Protein AF-A0A2K8T322-F1 (afdb_monomer_lite)

Secondary structure (DSSP, 8-state):
----STT-----PPPPTT--HHHHHHHHHHHHHHHHHHHHHHHHHHHHHHHHHHHHHHHHHHHHHHSTTT---S---------SS---------S-------TT--------------TT---SS----GGG--GGGS--------HHHHHHHHHHHHHHHHHHHHHHHHS--SSHHHHHHHHHHHHHHHHT-HHHHHHHHHHHHHH-HHHHHHT---TTHHHHHHHHGGGTT--

Radius of gyration: 34.51 Å; chains: 1; bounding box: 82×56×108 Å

Organism: NCBI:txid2038116

Sequence (235 aa):
MEKRGQDKFLLRAKTAITADKSQLSAEYFATYNQLKALAEQEVKALIAEKDSRIADLQNMVVTALQHPSFYSNVEQVGFMTNNPGGFSVGGSVDGDINNVQGENNQQRVSNKSSSFNLQDAQFAGGLVNADTVTANQIGGNITNYSPEQKQNLARAAADIQQLLNQLGQTYPTATTSQKMSVVAKAVDEIENNPTLKVRVIGALKAGGTEAFKELIDHPLVNILLASIDGWQDAE

pLDDT: mean 73.33, std 17.93, range [38.5, 97.44]

Foldseek 3Di:
DDDDDPPDDDDDDDDDPPDDPVVVVVVVVVVVVVVVVVVVVVVVVVVVVVVVVVVVVVVVVVVVCPDCVVVPPPPDPPPPPPDPDDDDDPDDDPDPPPPPPDPPPPPPPPPPPPPDDCVPPDDAFDDDDPVPDDPVRPDHDPLPADPVLVVLLLVLLVVLLVLLVVLCVVWPDPDPVRLVVSLVVSVVVCVVDVVSVVSNLSNCVSPNLVSSLVSHDDPSSVVNCVVCVVVNVVD

Structure (mmCIF, N/CA/C/O backbone):
data_AF-A0A2K8T322-F1
#
_entry.id   AF-A0A2K8T322-F1
#
loop_
_atom_site.group_PDB
_atom_site.id
_atom_site.type_symbol
_atom_site.label_atom_id
_atom_site.label_alt_id
_atom_site.label_comp_id
_atom_site.label_asym_id
_atom_site.label_entity_id
_atom_site.label_seq_id
_atom_site.pdbx_PDB_ins_code
_atom_site.Cartn_x
_atom_site.Cartn_y
_atom_site.Cartn_z
_atom_site.occupancy
_atom_site.B_iso_or_equiv
_atom_site.auth_seq_id
_atom_site.auth_comp_id
_atom_site.auth_asym_id
_atom_site.auth_atom_id
_atom_site.pdbx_PDB_model_num
ATOM 1 N N . MET A 1 1 ? 38.916 21.604 -20.004 1.00 38.50 1 MET A N 1
ATOM 2 C CA . MET A 1 1 ? 37.729 20.887 -19.497 1.00 38.50 1 MET A CA 1
ATOM 3 C C . MET A 1 1 ? 36.614 21.898 -19.364 1.00 38.50 1 MET A C 1
ATOM 5 O O . MET A 1 1 ? 36.752 22.818 -18.574 1.00 38.50 1 MET A O 1
ATOM 9 N N . GLU A 1 2 ? 35.580 21.799 -20.192 1.00 39.38 2 GLU A N 1
ATOM 10 C CA . GLU A 1 2 ? 34.460 22.739 -20.160 1.00 39.38 2 GLU A CA 1
ATOM 11 C C . GLU A 1 2 ? 33.291 22.043 -19.459 1.00 39.38 2 GLU A C 1
ATOM 13 O O . GLU A 1 2 ? 32.732 21.076 -19.976 1.00 39.38 2 GLU A O 1
ATOM 18 N N . LYS A 1 3 ? 33.001 22.472 -18.225 1.00 45.09 3 LYS A N 1
ATOM 19 C CA . LYS A 1 3 ? 31.854 22.000 -17.446 1.00 45.09 3 LYS A CA 1
ATOM 20 C C . LYS A 1 3 ? 30.584 22.634 -18.006 1.00 45.09 3 LYS A C 1
ATOM 22 O O . LYS A 1 3 ? 30.452 23.854 -17.961 1.00 45.09 3 LYS A O 1
ATOM 27 N N . ARG A 1 4 ? 29.609 21.819 -18.410 1.00 46.31 4 ARG A N 1
ATOM 28 C CA . ARG A 1 4 ? 28.195 22.220 -18.446 1.00 46.31 4 ARG A CA 1
ATOM 29 C C . ARG A 1 4 ? 27.307 21.040 -18.033 1.00 46.31 4 ARG A C 1
ATOM 31 O O . ARG A 1 4 ? 27.230 20.047 -18.748 1.00 46.31 4 ARG A O 1
ATOM 38 N N . GLY A 1 5 ? 26.639 21.197 -16.885 1.00 50.62 5 GLY A N 1
ATOM 39 C CA . GLY A 1 5 ? 25.727 20.230 -16.252 1.00 50.62 5 GLY A CA 1
ATOM 40 C C . GLY A 1 5 ? 26.355 19.550 -15.030 1.00 50.62 5 GLY A C 1
ATOM 41 O O . GLY A 1 5 ? 27.456 19.021 -15.142 1.00 50.62 5 GLY A O 1
ATOM 42 N N . GLN A 1 6 ? 25.685 19.589 -13.871 1.00 55.84 6 GLN A N 1
ATOM 43 C CA . GLN A 1 6 ? 26.225 19.089 -12.594 1.00 55.84 6 GLN A CA 1
ATOM 44 C C . GLN A 1 6 ? 26.536 17.574 -12.591 1.00 55.84 6 GLN A C 1
ATOM 46 O O . GLN A 1 6 ? 27.399 17.171 -11.822 1.00 55.84 6 GLN A O 1
ATOM 51 N N . ASP A 1 7 ? 25.989 16.797 -13.540 1.00 57.66 7 ASP A N 1
ATOM 52 C CA . ASP A 1 7 ? 26.123 15.326 -13.588 1.00 57.66 7 ASP A CA 1
ATOM 53 C C . ASP A 1 7 ? 26.728 14.754 -14.887 1.00 57.66 7 ASP A C 1
ATOM 55 O O . ASP A 1 7 ? 26.574 13.569 -15.180 1.00 57.66 7 ASP A O 1
ATOM 59 N N . LYS A 1 8 ? 27.387 15.561 -15.733 1.00 54.81 8 LYS A N 1
ATOM 60 C CA . LYS A 1 8 ? 27.908 15.072 -17.030 1.00 54.81 8 LYS A CA 1
ATOM 61 C C . LYS A 1 8 ? 29.415 15.255 -17.162 1.00 54.81 8 LYS A C 1
ATOM 63 O O . LYS A 1 8 ? 29.930 16.372 -17.125 1.00 54.81 8 LYS A O 1
ATOM 68 N N . PHE A 1 9 ? 30.121 14.145 -17.376 1.00 63.25 9 PHE A N 1
ATOM 69 C CA . PHE A 1 9 ? 31.552 14.130 -17.669 1.00 63.25 9 PHE A CA 1
ATOM 70 C C . PHE A 1 9 ? 31.778 14.201 -19.184 1.00 63.25 9 PHE A C 1
ATOM 72 O O . PHE A 1 9 ? 31.301 13.351 -19.934 1.00 63.25 9 PHE A O 1
ATOM 79 N N . LEU A 1 10 ? 32.489 15.231 -19.650 1.00 60.34 10 LEU A N 1
ATOM 80 C CA . LEU A 1 10 ? 32.763 15.425 -21.072 1.00 60.34 10 LEU A CA 1
ATOM 81 C C . LEU A 1 10 ? 34.158 14.887 -21.421 1.00 60.34 10 LEU A C 1
ATOM 83 O O . LEU A 1 10 ? 35.166 15.565 -21.218 1.00 60.34 10 LEU A O 1
ATOM 87 N N . LEU A 1 11 ? 34.211 13.674 -21.970 1.00 67.19 11 LEU A N 1
ATOM 88 C CA . LEU A 1 11 ? 35.431 13.074 -22.513 1.00 67.19 11 LEU A CA 1
ATOM 89 C C . LEU A 1 11 ? 35.616 13.500 -23.972 1.00 67.19 11 LEU A C 1
ATOM 91 O O . LEU A 1 11 ? 34.762 13.242 -24.815 1.00 67.19 11 LEU A O 1
ATOM 95 N N . ARG A 1 12 ? 36.745 14.147 -24.282 1.00 68.25 12 ARG A N 1
ATOM 96 C CA . ARG A 1 12 ? 37.171 14.431 -25.660 1.00 68.25 12 ARG A CA 1
ATOM 97 C C . ARG A 1 12 ? 38.481 13.694 -25.918 1.00 68.25 12 ARG A C 1
ATOM 99 O O . ARG A 1 12 ? 39.495 14.035 -25.317 1.00 68.25 12 ARG A O 1
ATOM 106 N N . ALA A 1 13 ? 38.461 12.708 -26.809 1.00 71.69 13 ALA A N 1
ATOM 107 C CA . ALA A 1 13 ? 39.657 12.010 -27.273 1.00 71.69 13 ALA A CA 1
ATOM 108 C C . ALA A 1 13 ? 40.053 12.526 -28.664 1.00 71.69 13 ALA A C 1
ATOM 110 O O . ALA A 1 13 ? 39.196 12.740 -29.522 1.00 71.69 13 ALA A O 1
ATOM 111 N N . LYS A 1 14 ? 41.351 12.753 -28.891 1.00 78.62 14 LYS A N 1
ATOM 112 C CA . LYS A 1 14 ? 41.874 13.163 -30.200 1.00 78.62 14 LYS A CA 1
ATOM 113 C C . LYS A 1 14 ? 42.185 11.913 -31.022 1.00 78.62 14 LYS A C 1
ATOM 115 O O . LYS A 1 14 ? 42.993 11.094 -30.600 1.00 78.62 14 LYS A O 1
ATOM 120 N N . THR A 1 15 ? 41.561 11.782 -32.189 1.00 79.38 15 THR A N 1
ATOM 121 C CA . THR A 1 15 ? 41.847 10.693 -33.135 1.00 79.38 15 THR A CA 1
ATOM 122 C C . THR A 1 15 ? 43.108 11.002 -33.950 1.00 79.38 15 THR A C 1
ATOM 124 O O . THR A 1 15 ? 43.476 12.170 -34.115 1.00 79.38 15 THR A O 1
ATOM 127 N N . ALA A 1 16 ? 43.770 9.971 -34.484 1.00 84.75 16 ALA A N 1
ATOM 128 C CA . ALA A 1 16 ? 44.883 10.147 -35.419 1.00 84.75 16 ALA A CA 1
ATOM 129 C C . ALA A 1 16 ? 44.437 10.917 -36.679 1.00 84.75 16 ALA A C 1
ATOM 131 O O . ALA A 1 16 ? 43.270 10.866 -37.068 1.00 84.75 16 ALA A O 1
ATOM 132 N N . ILE A 1 17 ? 45.365 11.637 -37.319 1.00 75.56 17 ILE A N 1
ATOM 133 C CA . ILE A 1 17 ? 45.076 12.515 -38.472 1.00 75.56 17 ILE A CA 1
ATOM 134 C C . ILE A 1 17 ? 44.618 11.697 -39.695 1.00 75.56 17 ILE A C 1
ATOM 136 O O . ILE A 1 17 ? 43.828 12.177 -40.498 1.00 75.56 17 ILE A O 1
ATOM 140 N N . THR A 1 18 ? 45.075 10.449 -39.795 1.00 85.62 18 THR A N 1
ATOM 141 C CA . THR A 1 18 ? 44.752 9.488 -40.860 1.00 85.62 18 THR A CA 1
ATOM 142 C C . THR A 1 18 ? 43.534 8.612 -40.556 1.00 85.62 18 THR A C 1
ATOM 144 O O . THR A 1 18 ? 43.197 7.754 -41.364 1.00 85.62 18 THR A O 1
ATOM 147 N N . ALA A 1 19 ? 42.893 8.774 -39.394 1.00 77.50 19 ALA A N 1
ATOM 148 C CA . ALA A 1 19 ? 41.776 7.924 -38.996 1.00 77.50 19 ALA A CA 1
ATOM 149 C C . ALA A 1 19 ? 40.497 8.278 -39.768 1.00 77.50 19 ALA A C 1
ATOM 151 O O . ALA A 1 19 ? 40.096 9.446 -39.817 1.00 77.50 19 ALA A O 1
ATOM 152 N N . ASP A 1 20 ? 39.821 7.258 -40.299 1.00 85.00 20 ASP A N 1
ATOM 153 C CA . ASP A 1 20 ? 38.491 7.404 -40.882 1.00 85.00 20 ASP A CA 1
ATOM 154 C C . ASP A 1 20 ? 37.455 7.607 -39.768 1.00 85.00 20 ASP A C 1
ATOM 156 O O . ASP A 1 20 ? 37.084 6.698 -39.022 1.00 85.00 20 ASP A O 1
ATOM 160 N N . LYS A 1 21 ? 36.991 8.850 -39.640 1.00 81.00 21 LYS A N 1
ATOM 161 C CA . LYS A 1 21 ? 36.023 9.243 -38.613 1.00 81.00 21 LYS A CA 1
ATOM 162 C C . LYS A 1 21 ? 34.626 8.685 -38.875 1.00 81.00 21 LYS A C 1
ATOM 164 O O . LYS A 1 21 ? 33.861 8.545 -37.924 1.00 81.00 21 LYS A O 1
ATOM 169 N N . SER A 1 22 ? 34.284 8.401 -40.133 1.00 78.38 22 SER A N 1
ATOM 170 C CA . SER A 1 22 ? 32.984 7.835 -40.489 1.00 78.38 22 SER A CA 1
ATOM 171 C C . SER A 1 22 ? 32.914 6.379 -40.044 1.00 78.38 22 SER A C 1
ATOM 173 O O . SER A 1 22 ? 31.971 6.006 -39.345 1.00 78.38 22 SER A O 1
ATOM 175 N N . GLN A 1 23 ? 33.965 5.605 -40.333 1.00 80.69 23 GLN A N 1
ATOM 176 C CA . GLN A 1 23 ? 34.088 4.229 -39.858 1.00 80.69 23 GLN A CA 1
ATOM 177 C C . GLN A 1 23 ? 34.095 4.163 -38.324 1.00 80.69 23 GLN A C 1
ATOM 179 O O . GLN A 1 23 ? 33.309 3.425 -37.733 1.00 80.69 23 GLN A O 1
ATOM 184 N N . LEU A 1 24 ? 34.903 5.002 -37.669 1.00 78.75 24 LEU A N 1
ATOM 185 C CA . LEU A 1 24 ? 34.992 5.027 -36.206 1.00 78.75 24 LEU A CA 1
ATOM 186 C C . LEU A 1 24 ? 33.645 5.370 -35.544 1.00 78.75 24 LEU A C 1
ATOM 188 O O . LEU A 1 24 ? 33.286 4.813 -34.508 1.00 78.75 24 LEU A O 1
ATOM 192 N N . SER A 1 25 ? 32.878 6.279 -36.152 1.00 76.62 25 SER A N 1
ATOM 193 C CA . SER A 1 25 ? 31.536 6.619 -35.684 1.00 76.62 25 SER A CA 1
ATOM 194 C C . SER A 1 25 ? 30.562 5.454 -35.851 1.00 76.62 25 SER A C 1
ATOM 196 O O . SER A 1 25 ? 29.759 5.210 -34.953 1.00 76.62 25 SER A O 1
ATOM 198 N N . ALA A 1 26 ? 30.611 4.748 -36.982 1.00 75.12 26 ALA A N 1
ATOM 199 C CA . ALA A 1 26 ? 29.746 3.600 -37.235 1.00 75.12 26 ALA A CA 1
ATOM 200 C C . ALA A 1 26 ? 30.009 2.469 -36.226 1.00 75.12 26 ALA A C 1
ATOM 202 O O . ALA A 1 26 ? 29.067 1.948 -35.629 1.00 75.12 26 ALA A O 1
ATOM 203 N N . GLU A 1 27 ? 31.280 2.156 -35.968 1.00 80.19 27 GLU A N 1
ATOM 204 C CA . GLU A 1 27 ? 31.694 1.150 -34.982 1.00 80.19 27 GLU A CA 1
ATOM 205 C C . GLU A 1 27 ? 31.287 1.539 -33.552 1.00 80.19 27 GLU A C 1
ATOM 207 O O . GLU A 1 27 ? 30.778 0.704 -32.797 1.00 80.19 27 GLU A O 1
ATOM 212 N N . TYR A 1 28 ? 31.430 2.819 -33.189 1.00 77.31 28 TYR A N 1
ATOM 213 C CA . TYR A 1 28 ? 30.975 3.334 -31.897 1.00 77.31 28 TYR A CA 1
ATOM 214 C C . TYR A 1 28 ? 29.468 3.134 -31.698 1.00 77.31 28 TYR A C 1
ATOM 216 O O . TYR A 1 28 ? 29.048 2.588 -30.676 1.00 77.31 28 TYR A O 1
ATOM 224 N N . PHE A 1 29 ? 28.646 3.541 -32.672 1.00 76.50 29 PHE A N 1
ATOM 225 C CA . PHE A 1 29 ? 27.191 3.420 -32.556 1.00 76.50 29 PHE A CA 1
ATOM 226 C C . PHE A 1 29 ? 26.723 1.963 -32.574 1.00 76.50 29 PHE A C 1
ATOM 228 O O . PHE A 1 29 ? 25.802 1.621 -31.832 1.00 76.50 29 PHE A O 1
ATOM 235 N N . ALA A 1 30 ? 27.367 1.095 -33.360 1.00 78.88 30 ALA A N 1
ATOM 236 C CA . ALA A 1 30 ? 27.092 -0.340 -33.347 1.00 78.88 30 ALA A CA 1
ATOM 237 C C . ALA A 1 30 ? 27.350 -0.941 -31.956 1.00 78.88 30 ALA A C 1
ATOM 239 O O . ALA A 1 30 ? 26.467 -1.581 -31.383 1.00 78.88 30 ALA A O 1
ATOM 240 N N . THR A 1 31 ? 28.515 -0.646 -31.377 1.00 75.06 31 THR A N 1
ATOM 241 C CA . THR A 1 31 ? 28.906 -1.138 -30.048 1.00 75.06 31 THR A CA 1
ATOM 242 C C . THR A 1 31 ? 27.980 -0.601 -28.955 1.00 75.06 31 THR A C 1
ATOM 244 O O . THR A 1 31 ? 27.525 -1.355 -28.096 1.00 75.06 31 THR A O 1
ATOM 247 N N . TYR A 1 32 ? 27.640 0.691 -29.005 1.00 74.06 32 TYR A N 1
ATOM 248 C CA . TYR A 1 32 ? 26.717 1.319 -28.057 1.00 74.06 32 TYR A CA 1
ATOM 249 C C . TYR A 1 32 ? 25.325 0.677 -28.094 1.00 74.06 32 TYR A C 1
ATOM 251 O O . TYR A 1 32 ? 24.775 0.333 -27.049 1.00 74.06 32 TYR A O 1
ATOM 259 N N . ASN A 1 33 ? 24.763 0.487 -29.290 1.00 74.19 33 ASN A N 1
ATOM 260 C CA . ASN A 1 33 ? 23.435 -0.103 -29.441 1.00 74.19 33 ASN A CA 1
ATOM 261 C C . ASN A 1 33 ? 23.413 -1.571 -28.995 1.00 74.19 33 ASN A C 1
ATOM 263 O O . ASN A 1 33 ? 22.443 -1.996 -28.373 1.00 74.19 33 ASN A O 1
ATOM 267 N N . GLN A 1 34 ? 24.488 -2.323 -29.247 1.00 76.38 34 GLN A N 1
ATOM 268 C CA . GLN A 1 34 ? 24.631 -3.694 -28.763 1.00 76.38 34 GLN A CA 1
ATOM 269 C C . GLN A 1 34 ? 24.686 -3.752 -27.230 1.00 76.38 34 GLN A C 1
ATOM 271 O O . GLN A 1 34 ? 23.941 -4.517 -26.623 1.00 76.38 34 GLN A O 1
ATOM 276 N N . LEU A 1 35 ? 25.511 -2.913 -26.595 1.00 73.44 35 LEU A N 1
ATOM 277 C CA . LEU A 1 35 ? 25.604 -2.824 -25.131 1.00 73.44 35 LEU A CA 1
ATOM 278 C C . LEU A 1 35 ? 24.269 -2.430 -24.495 1.00 73.44 35 LEU A C 1
ATOM 280 O O . LEU A 1 35 ? 23.858 -3.018 -23.497 1.00 73.44 35 LEU A O 1
ATOM 284 N N . LYS A 1 36 ? 23.566 -1.465 -25.093 1.00 72.94 36 LYS A N 1
ATOM 285 C CA . LYS A 1 36 ? 22.245 -1.041 -24.626 1.00 72.94 36 LYS A CA 1
ATOM 286 C C . LYS A 1 36 ? 21.221 -2.176 -24.719 1.00 72.94 36 LYS A C 1
ATOM 288 O O . LYS A 1 36 ? 20.480 -2.400 -23.768 1.00 72.94 36 LYS A O 1
ATOM 293 N N . ALA A 1 37 ? 21.206 -2.909 -25.832 1.00 77.94 37 ALA A N 1
ATOM 294 C CA . ALA A 1 37 ? 20.298 -4.037 -26.023 1.00 77.94 37 ALA A CA 1
ATOM 295 C C . ALA A 1 37 ? 20.572 -5.184 -25.035 1.00 77.94 37 ALA A C 1
ATOM 297 O O . ALA A 1 37 ? 19.626 -5.766 -24.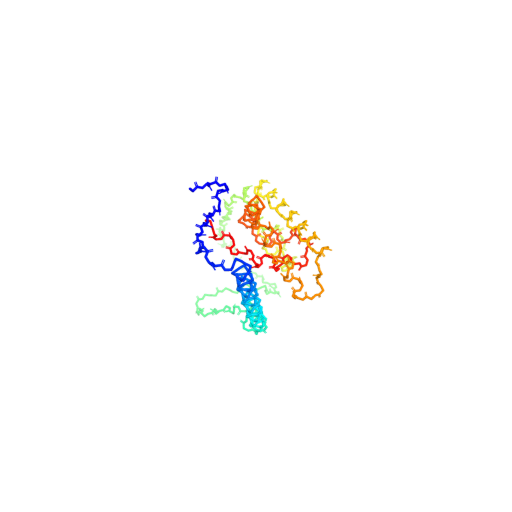509 1.00 77.94 37 ALA A O 1
ATOM 298 N N . LEU A 1 38 ? 21.846 -5.478 -24.747 1.00 81.44 38 LEU A N 1
ATOM 299 C CA . LEU A 1 38 ? 22.235 -6.476 -23.744 1.00 81.44 38 LEU A CA 1
ATOM 300 C C . LEU A 1 38 ? 21.749 -6.082 -22.345 1.00 81.44 38 LEU A C 1
ATOM 302 O O . LEU A 1 38 ? 21.112 -6.890 -21.676 1.00 81.44 38 LEU A O 1
ATOM 306 N N . ALA A 1 39 ? 21.957 -4.826 -21.940 1.00 74.19 39 ALA A N 1
ATOM 307 C CA . ALA A 1 39 ? 21.479 -4.333 -20.650 1.00 74.19 39 ALA A CA 1
ATOM 308 C C . ALA A 1 39 ? 19.944 -4.424 -20.527 1.00 74.19 39 ALA A C 1
ATOM 310 O O . ALA A 1 39 ? 19.421 -4.828 -19.491 1.00 74.19 39 ALA A O 1
ATOM 311 N N . GLU A 1 40 ? 19.202 -4.105 -21.592 1.00 77.00 40 GLU A N 1
ATOM 312 C CA . GLU A 1 40 ? 17.740 -4.255 -21.610 1.00 77.00 40 GLU A CA 1
ATOM 313 C C . GLU A 1 40 ? 17.294 -5.725 -21.521 1.00 77.00 40 GLU A C 1
ATOM 315 O O . GLU A 1 40 ? 16.281 -6.023 -20.884 1.00 77.00 40 GLU A O 1
ATOM 320 N N . GLN A 1 41 ? 18.029 -6.651 -22.144 1.00 81.00 41 GLN A N 1
ATOM 321 C CA . GLN A 1 41 ? 17.751 -8.088 -22.061 1.00 81.00 41 GLN A CA 1
ATOM 322 C C . GLN A 1 41 ? 18.020 -8.646 -20.663 1.00 81.00 41 GLN A C 1
ATOM 324 O O . GLN A 1 41 ? 17.181 -9.380 -20.145 1.00 81.00 41 GLN A O 1
ATOM 329 N N . GLU A 1 42 ? 19.137 -8.277 -20.039 1.00 79.75 42 GLU A N 1
ATOM 330 C CA . GLU A 1 42 ? 19.478 -8.708 -18.680 1.00 79.75 42 GLU A CA 1
ATOM 331 C C . GLU A 1 42 ? 18.458 -8.204 -17.657 1.00 79.75 42 GLU A C 1
ATOM 333 O O . GLU A 1 42 ? 17.996 -8.974 -16.817 1.00 79.75 42 GLU A O 1
ATOM 338 N N . VAL A 1 43 ? 18.023 -6.944 -17.769 1.00 74.50 43 VAL A N 1
ATOM 339 C CA . VAL A 1 43 ? 16.976 -6.394 -16.895 1.00 74.50 43 VAL A CA 1
ATOM 340 C C . VAL A 1 43 ? 15.652 -7.136 -17.089 1.00 74.50 43 VAL A C 1
ATOM 342 O O . VAL A 1 43 ? 15.001 -7.487 -16.107 1.00 74.50 43 VAL A O 1
ATOM 345 N N . LYS A 1 44 ? 15.255 -7.438 -18.332 1.00 80.06 44 LYS A N 1
ATOM 346 C CA . LYS A 1 44 ? 14.042 -8.233 -18.601 1.00 80.06 44 LYS A CA 1
ATOM 347 C C . LYS A 1 44 ? 14.142 -9.656 -18.054 1.00 80.06 44 LYS A C 1
ATOM 349 O O . LYS A 1 44 ? 13.165 -10.148 -17.498 1.00 80.06 44 LYS A O 1
ATOM 354 N N . ALA A 1 45 ? 15.297 -10.304 -18.199 1.00 82.44 45 ALA A N 1
ATOM 355 C CA . ALA A 1 45 ? 15.533 -11.643 -17.668 1.00 82.44 45 ALA A CA 1
ATOM 356 C C . ALA A 1 45 ? 15.459 -11.653 -16.136 1.00 82.44 45 ALA A C 1
ATOM 358 O O . ALA A 1 45 ? 14.799 -12.516 -15.562 1.00 82.44 45 ALA A O 1
ATOM 359 N N . LEU A 1 46 ? 16.052 -10.649 -15.486 1.00 83.31 46 LEU A N 1
ATOM 360 C CA . LEU A 1 46 ? 15.994 -10.496 -14.038 1.00 83.31 46 LEU A CA 1
ATOM 361 C C . LEU A 1 46 ? 14.559 -10.264 -13.549 1.00 83.31 46 LEU A C 1
ATOM 363 O O . LEU A 1 46 ? 14.151 -10.872 -12.566 1.00 83.31 46 LEU A O 1
ATOM 367 N N . ILE A 1 47 ? 13.774 -9.431 -14.241 1.00 85.88 47 ILE A N 1
ATOM 368 C CA . ILE A 1 47 ? 12.353 -9.223 -13.915 1.00 85.88 47 ILE A CA 1
ATOM 369 C C . ILE A 1 47 ? 11.581 -10.542 -14.035 1.00 85.88 47 ILE A C 1
ATOM 371 O O . ILE A 1 47 ? 10.889 -10.921 -13.097 1.00 85.88 47 ILE A O 1
ATOM 375 N N . ALA A 1 48 ? 11.759 -11.281 -15.133 1.00 86.62 48 ALA A N 1
ATOM 376 C CA . ALA A 1 48 ? 11.087 -12.563 -15.337 1.00 86.62 48 ALA A CA 1
ATOM 377 C C . ALA A 1 48 ? 11.457 -13.606 -14.263 1.00 86.62 48 ALA A C 1
ATOM 379 O O . ALA A 1 48 ? 10.593 -14.338 -13.779 1.00 86.62 48 ALA A O 1
ATOM 380 N N . GLU A 1 49 ? 12.727 -13.657 -13.850 1.00 91.44 49 GLU A N 1
ATOM 381 C CA . GLU A 1 49 ? 13.177 -14.521 -12.754 1.00 91.44 49 GLU A CA 1
ATOM 382 C C . GLU A 1 49 ? 12.509 -14.134 -11.425 1.00 91.44 49 GLU A C 1
ATOM 384 O O . GLU A 1 49 ? 12.024 -14.997 -10.686 1.00 91.44 49 GLU A O 1
ATOM 389 N N . LYS A 1 50 ? 12.448 -12.831 -11.120 1.00 90.31 50 LYS A N 1
ATOM 390 C CA . LYS A 1 50 ? 11.799 -12.326 -9.904 1.00 90.31 50 LYS A CA 1
ATOM 391 C C . LYS A 1 50 ? 10.295 -12.598 -9.908 1.00 90.31 50 LYS A C 1
ATOM 393 O O . LYS A 1 50 ? 9.785 -13.036 -8.880 1.00 90.31 50 LYS A O 1
ATOM 398 N N . ASP A 1 51 ? 9.615 -12.437 -11.039 1.00 88.06 51 ASP A N 1
ATOM 399 C CA . ASP A 1 51 ? 8.190 -12.758 -11.181 1.00 88.06 51 ASP A CA 1
ATOM 400 C C . ASP A 1 51 ? 7.916 -14.249 -10.932 1.00 88.06 51 ASP A C 1
ATOM 402 O O . ASP A 1 51 ? 6.985 -14.594 -10.201 1.00 88.06 51 ASP A O 1
ATOM 406 N N . SER A 1 52 ? 8.770 -15.142 -11.451 1.00 92.19 52 SER A N 1
ATOM 407 C CA . SER A 1 52 ? 8.678 -16.581 -11.163 1.00 92.19 52 SER A CA 1
ATOM 408 C C . SER A 1 52 ? 8.840 -16.867 -9.669 1.00 92.19 52 SER A C 1
ATOM 410 O O . SER A 1 52 ? 8.059 -17.618 -9.088 1.00 92.19 52 SER A O 1
ATOM 412 N N . ARG A 1 53 ? 9.819 -16.226 -9.017 1.00 91.38 53 ARG A N 1
ATOM 413 C CA . ARG A 1 53 ? 10.057 -16.373 -7.573 1.00 91.38 53 ARG A CA 1
ATOM 414 C C . ARG A 1 53 ? 8.857 -15.902 -6.747 1.00 91.38 53 ARG A C 1
ATOM 416 O O . ARG A 1 53 ? 8.525 -16.526 -5.741 1.00 91.38 53 ARG A O 1
ATOM 423 N N . ILE A 1 54 ? 8.221 -14.803 -7.153 1.00 90.69 54 ILE A N 1
ATOM 424 C CA . ILE A 1 54 ? 7.019 -14.270 -6.500 1.00 90.69 54 ILE A CA 1
ATOM 425 C C . ILE A 1 54 ? 5.862 -15.264 -6.630 1.00 90.69 54 ILE A C 1
ATOM 427 O O . ILE A 1 54 ? 5.186 -15.525 -5.637 1.00 90.69 54 ILE A O 1
ATOM 431 N N . ALA A 1 55 ? 5.661 -15.859 -7.809 1.00 90.19 55 ALA A N 1
ATOM 432 C CA . ALA A 1 55 ? 4.618 -16.862 -8.018 1.00 90.19 55 ALA A CA 1
ATOM 433 C C . ALA A 1 55 ? 4.808 -18.100 -7.120 1.00 90.19 55 ALA A C 1
ATOM 435 O O . ALA A 1 55 ? 3.853 -18.569 -6.497 1.00 90.19 55 ALA A O 1
ATOM 436 N N . ASP A 1 56 ? 6.043 -18.588 -6.979 1.00 92.12 56 ASP A N 1
ATOM 437 C CA . ASP A 1 56 ? 6.356 -19.717 -6.093 1.00 92.12 56 ASP A CA 1
ATOM 438 C C . ASP A 1 56 ? 6.091 -19.384 -4.618 1.00 92.12 56 ASP A C 1
ATOM 440 O O . ASP A 1 56 ? 5.504 -20.185 -3.885 1.00 92.12 56 ASP A O 1
ATOM 444 N N . LEU A 1 57 ? 6.477 -18.181 -4.178 1.00 90.19 57 LEU A N 1
ATOM 445 C CA . LEU A 1 57 ? 6.212 -17.704 -2.819 1.00 90.19 57 LEU A CA 1
ATOM 446 C C . LEU A 1 57 ? 4.709 -17.588 -2.546 1.00 90.19 57 LEU A C 1
ATOM 448 O O . LEU A 1 57 ? 4.248 -18.024 -1.492 1.00 90.19 57 LEU A O 1
ATOM 452 N N . GLN A 1 58 ? 3.938 -17.057 -3.497 1.00 87.75 58 GLN A N 1
ATOM 453 C CA . GLN A 1 58 ? 2.480 -16.983 -3.389 1.00 87.75 58 GLN A CA 1
ATOM 454 C C . GLN A 1 58 ? 1.863 -18.375 -3.225 1.00 87.75 58 GLN A C 1
ATOM 456 O O . GLN A 1 58 ? 1.057 -18.581 -2.317 1.00 87.75 58 GLN A O 1
ATOM 461 N N . ASN A 1 59 ? 2.284 -19.345 -4.040 1.00 89.62 59 ASN A N 1
ATOM 462 C CA . ASN A 1 59 ? 1.805 -20.723 -3.937 1.00 89.62 59 ASN A CA 1
ATOM 463 C C . ASN A 1 59 ? 2.146 -21.357 -2.582 1.00 89.62 59 ASN A C 1
ATOM 465 O O . ASN A 1 59 ? 1.291 -22.013 -1.982 1.00 89.62 59 ASN A O 1
ATOM 469 N N . MET A 1 60 ? 3.361 -21.141 -2.068 1.00 88.31 60 MET A N 1
ATOM 470 C CA . MET A 1 60 ? 3.751 -21.646 -0.749 1.00 88.31 60 MET A CA 1
ATOM 471 C C . MET A 1 60 ? 2.911 -21.035 0.374 1.00 88.31 60 MET A C 1
ATOM 473 O O . MET A 1 60 ? 2.447 -21.773 1.239 1.00 88.31 60 MET A O 1
ATOM 477 N N . VAL A 1 61 ? 2.670 -19.720 0.352 1.00 87.56 61 VAL A N 1
ATOM 478 C CA . VAL A 1 61 ? 1.843 -19.041 1.364 1.00 87.56 61 VAL A CA 1
ATOM 479 C C . VAL A 1 61 ? 0.409 -19.565 1.339 1.00 87.56 61 VAL A C 1
ATOM 481 O O . VAL A 1 61 ? -0.126 -19.925 2.384 1.00 87.56 61 VAL A O 1
ATOM 484 N N . VAL A 1 62 ? -0.201 -19.669 0.155 1.00 86.31 62 VAL A N 1
ATOM 485 C CA . VAL A 1 62 ? -1.565 -20.203 0.008 1.00 86.31 62 VAL A CA 1
ATOM 486 C C . VAL A 1 62 ? -1.649 -21.635 0.531 1.00 86.31 62 VAL A C 1
ATOM 488 O O . VAL A 1 62 ? -2.558 -21.956 1.293 1.00 86.31 62 VAL A O 1
ATOM 491 N N . THR A 1 63 ? -0.680 -22.481 0.178 1.00 83.19 63 THR A N 1
ATOM 492 C CA . THR A 1 63 ? -0.654 -23.885 0.613 1.00 83.19 63 THR A CA 1
ATOM 493 C C . THR A 1 63 ? -0.447 -24.006 2.124 1.00 83.19 63 THR A C 1
ATOM 495 O O . THR A 1 63 ? -1.100 -24.824 2.769 1.00 83.19 63 THR A O 1
ATOM 498 N N . ALA A 1 64 ? 0.427 -23.182 2.708 1.00 78.81 64 ALA A N 1
ATOM 499 C CA . ALA A 1 64 ? 0.661 -23.162 4.148 1.00 78.81 64 ALA A CA 1
ATOM 500 C C . ALA A 1 64 ? -0.599 -22.736 4.906 1.00 78.81 64 ALA A C 1
ATOM 502 O O . ALA A 1 64 ? -1.015 -23.432 5.826 1.00 78.81 64 ALA A O 1
ATOM 503 N N . LEU A 1 65 ? -1.254 -21.655 4.477 1.00 78.75 65 LEU A N 1
ATOM 504 C CA . LEU A 1 65 ? -2.487 -21.183 5.106 1.00 78.75 65 LEU A CA 1
ATOM 505 C C . LEU A 1 65 ? -3.628 -22.195 4.968 1.00 78.75 65 LEU A C 1
ATOM 507 O O . LEU A 1 65 ? -4.405 -22.353 5.895 1.00 78.75 65 LEU A O 1
ATOM 511 N N . GLN A 1 66 ? -3.712 -22.943 3.868 1.00 78.06 66 GLN A N 1
ATOM 512 C CA . GLN A 1 66 ? -4.704 -24.015 3.715 1.00 78.06 66 GLN A CA 1
ATOM 513 C C . GLN A 1 66 ? -4.469 -25.219 4.642 1.00 78.06 66 GLN A C 1
ATOM 515 O O . GLN A 1 66 ? -5.368 -26.050 4.790 1.00 78.06 66 GLN A O 1
ATOM 520 N N . HIS A 1 67 ? -3.292 -25.348 5.264 1.00 72.25 67 HIS A N 1
ATOM 521 C CA . HIS A 1 67 ? -3.015 -26.470 6.148 1.00 72.25 67 HIS A CA 1
ATOM 522 C C . HIS A 1 67 ? -3.794 -26.321 7.476 1.00 72.25 67 HIS A C 1
ATOM 524 O O . HIS A 1 67 ? -3.642 -25.306 8.163 1.00 72.25 67 HIS A O 1
ATOM 530 N N . PRO A 1 68 ? -4.576 -27.334 7.910 1.00 64.38 68 PRO A N 1
ATOM 531 C CA . PRO A 1 68 ? -5.445 -27.256 9.096 1.00 64.38 68 PRO A CA 1
ATOM 532 C C . PRO A 1 68 ? -4.737 -26.870 10.404 1.00 64.38 68 PRO A C 1
ATOM 534 O O . PRO A 1 68 ? -5.370 -26.384 11.334 1.00 64.38 68 PRO A O 1
ATOM 537 N N . SER A 1 69 ? -3.421 -27.075 10.482 1.00 62.38 69 SER A N 1
ATOM 538 C CA . SER A 1 69 ? -2.593 -26.736 11.646 1.00 62.38 69 SER A CA 1
ATOM 539 C C . SER A 1 69 ? -2.487 -25.235 11.932 1.00 62.38 69 SER A C 1
ATOM 541 O O . SER A 1 69 ? -2.166 -24.881 13.060 1.00 62.38 69 SER A O 1
ATOM 543 N N . PHE A 1 70 ? -2.729 -24.361 10.945 1.00 54.97 70 PHE A N 1
ATOM 544 C CA . PHE A 1 70 ? -2.720 -22.904 11.149 1.00 54.97 70 PHE A CA 1
ATOM 545 C C . PHE A 1 70 ? -4.073 -22.368 11.633 1.00 54.97 70 PHE A C 1
ATOM 547 O O . PHE A 1 70 ? -4.119 -21.347 12.311 1.00 54.97 70 PHE A O 1
ATOM 554 N N . TYR A 1 71 ? -5.159 -23.090 11.343 1.00 46.12 71 TYR A N 1
ATOM 555 C CA . TYR A 1 71 ? -6.515 -22.795 11.806 1.00 46.12 71 TYR A CA 1
ATOM 556 C C . TYR A 1 71 ? -6.971 -23.778 12.891 1.00 46.12 71 TYR A C 1
ATOM 558 O O . TYR A 1 71 ? -8.131 -24.189 12.910 1.00 46.12 71 TYR A O 1
ATOM 566 N N . SER A 1 72 ? -6.086 -24.192 13.807 1.00 48.09 72 SER A N 1
ATOM 567 C CA . SER A 1 72 ? -6.568 -24.876 15.005 1.00 48.09 72 SER A CA 1
ATOM 568 C C . SER A 1 72 ? -7.369 -23.870 15.826 1.00 48.09 72 SER A C 1
ATOM 570 O O . SER A 1 72 ? -6.798 -23.000 16.487 1.00 48.09 72 SER A O 1
ATOM 572 N N . ASN A 1 73 ? -8.692 -23.980 15.738 1.00 51.91 73 ASN A N 1
ATOM 573 C CA . ASN A 1 73 ? -9.649 -23.296 16.590 1.00 51.91 73 ASN A CA 1
ATOM 574 C C . ASN A 1 73 ? -9.135 -23.335 18.033 1.00 51.91 73 ASN A C 1
ATOM 576 O O . ASN A 1 73 ? -8.967 -24.412 18.610 1.00 51.91 73 ASN A O 1
ATOM 580 N N . VAL A 1 74 ? -8.907 -22.170 18.635 1.00 50.81 74 VAL A N 1
ATOM 581 C CA . VAL A 1 74 ? -8.546 -22.042 20.056 1.00 50.81 74 VAL A CA 1
ATOM 582 C C . VAL A 1 74 ? -9.780 -22.267 20.949 1.00 50.81 74 VAL A C 1
ATOM 584 O O . VAL A 1 74 ? -9.923 -21.659 22.001 1.00 50.81 74 VAL A O 1
ATOM 587 N N . GLU A 1 75 ? -10.709 -23.129 20.527 1.00 48.19 75 GLU A N 1
ATOM 588 C CA . GLU A 1 75 ? -11.995 -23.355 21.198 1.00 48.19 75 GLU A CA 1
ATOM 589 C C . GLU A 1 75 ? -11.954 -24.474 22.239 1.00 48.19 75 GLU A C 1
ATOM 591 O O . GLU A 1 75 ? -12.969 -24.779 22.862 1.00 48.19 75 GLU A O 1
ATOM 596 N N 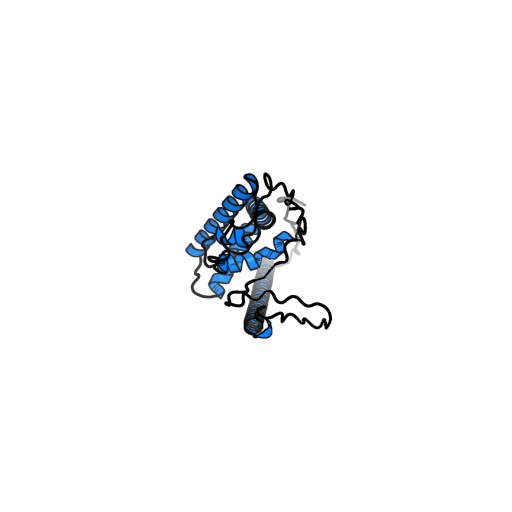. GLN A 1 76 ? -10.791 -25.070 22.511 1.00 48.47 76 GLN A N 1
ATOM 597 C CA . GLN A 1 76 ? -10.701 -25.989 23.640 1.00 48.47 76 GLN A CA 1
ATOM 598 C C . GLN A 1 76 ? -9.315 -26.028 24.275 1.00 48.47 76 GLN A C 1
ATOM 600 O O . GLN A 1 76 ? -8.582 -27.010 24.190 1.00 48.47 76 GLN A O 1
ATOM 605 N N . VAL A 1 77 ? -8.986 -24.973 25.024 1.00 43.88 77 VAL A N 1
ATOM 606 C CA . VAL A 1 77 ? -8.127 -25.155 26.198 1.00 43.88 77 VAL A CA 1
ATOM 607 C C . VAL A 1 77 ? -8.994 -25.842 27.249 1.00 43.88 77 VAL A C 1
ATOM 609 O O . VAL A 1 77 ? -9.691 -25.200 28.031 1.00 43.88 77 VAL A O 1
ATOM 612 N N . GLY A 1 78 ? -9.029 -27.174 27.209 1.00 43.38 78 GLY A N 1
ATOM 613 C CA . GLY A 1 78 ? -9.644 -27.958 28.271 1.00 43.38 78 GLY A CA 1
ATOM 614 C C . GLY A 1 78 ? -8.985 -27.590 29.597 1.00 43.38 78 GLY A C 1
ATOM 615 O O . GLY A 1 78 ? -7.776 -27.751 29.758 1.00 43.38 78 GLY A O 1
ATOM 616 N N . PHE A 1 79 ? -9.770 -27.075 30.541 1.00 39.44 79 PHE A N 1
ATOM 617 C CA . PHE A 1 79 ? -9.316 -26.856 31.907 1.00 39.44 79 PHE A CA 1
ATOM 618 C C . PHE A 1 79 ? -8.860 -28.200 32.489 1.00 39.44 79 PHE A C 1
ATOM 620 O O . PHE A 1 79 ? -9.680 -29.042 32.853 1.00 39.44 79 PHE A O 1
ATOM 627 N N . MET A 1 80 ? -7.549 -28.421 32.594 1.00 39.50 80 MET A N 1
ATOM 628 C CA . MET A 1 80 ? -7.007 -29.501 33.415 1.00 39.50 80 MET A CA 1
ATOM 629 C C . MET A 1 80 ? -7.166 -29.112 34.888 1.00 39.50 80 MET A C 1
ATOM 631 O O . MET A 1 80 ? -6.239 -28.634 35.535 1.00 39.50 80 MET A O 1
ATOM 635 N N . THR A 1 81 ? -8.366 -29.309 35.432 1.00 45.50 81 THR A N 1
ATOM 636 C CA . THR A 1 81 ? -8.625 -29.254 36.875 1.00 45.50 81 THR A CA 1
ATOM 637 C C . THR A 1 81 ? -8.228 -30.592 37.504 1.00 45.50 81 THR A C 1
ATOM 639 O O . THR A 1 81 ? -9.064 -31.403 37.893 1.00 45.50 81 THR A O 1
ATOM 642 N N . ASN A 1 82 ? -6.919 -30.826 37.601 1.00 44.69 82 ASN A N 1
ATOM 643 C CA . ASN A 1 82 ? -6.357 -31.853 38.474 1.00 44.69 82 ASN A CA 1
ATOM 644 C C . ASN A 1 82 ? -5.892 -31.183 39.767 1.00 44.69 82 ASN A C 1
ATOM 646 O O . ASN A 1 82 ? -4.700 -30.979 39.978 1.00 44.69 82 ASN A O 1
ATOM 650 N N . ASN A 1 83 ? -6.842 -30.830 40.632 1.00 45.88 83 ASN A N 1
ATOM 651 C CA . ASN A 1 83 ? -6.539 -30.574 42.032 1.00 45.88 83 ASN A CA 1
ATOM 652 C C . ASN A 1 83 ? -7.521 -31.363 42.917 1.00 45.88 83 ASN A C 1
ATOM 654 O O . ASN A 1 83 ? -8.688 -30.986 43.009 1.00 45.88 83 ASN A O 1
ATOM 658 N N . PRO A 1 84 ? -7.093 -32.457 43.571 1.00 46.75 84 PRO A N 1
ATOM 659 C CA . PRO A 1 84 ? -7.952 -33.299 44.406 1.00 46.75 84 PRO A CA 1
ATOM 660 C C . PRO A 1 84 ? -8.225 -32.701 45.803 1.00 46.75 84 PRO A C 1
ATOM 662 O O . PRO A 1 84 ? -8.398 -33.431 46.774 1.00 46.75 84 PRO A O 1
ATOM 665 N N . GLY A 1 85 ? -8.278 -31.374 45.938 1.00 51.03 85 GLY A N 1
ATOM 666 C CA . GLY A 1 85 ? -8.479 -30.718 47.229 1.00 51.03 85 GLY A CA 1
ATOM 667 C C . GLY A 1 85 ? -9.108 -29.341 47.089 1.00 51.03 85 GLY A C 1
ATOM 668 O O . GLY A 1 85 ? -8.400 -28.341 47.035 1.00 51.03 85 GLY A O 1
ATOM 669 N N . GLY A 1 86 ? -10.440 -29.285 47.043 1.00 40.47 86 GLY A N 1
ATOM 670 C CA . GLY A 1 86 ? -11.184 -28.025 47.100 1.00 40.47 86 GLY A CA 1
ATOM 671 C C . GLY A 1 86 ? -12.572 -28.127 46.482 1.00 40.47 86 GLY A C 1
ATOM 672 O O . GLY A 1 86 ? -12.742 -27.941 45.285 1.00 40.47 86 GLY A O 1
ATOM 673 N N . PHE A 1 87 ? -13.564 -28.434 47.310 1.00 41.94 87 PHE A N 1
ATOM 674 C CA . PHE A 1 87 ? -14.982 -28.483 46.962 1.00 41.94 87 PHE A CA 1
ATOM 675 C C . PHE A 1 87 ? -15.552 -27.076 46.712 1.00 41.94 87 PHE A C 1
ATOM 677 O O . PHE A 1 87 ? -15.363 -26.194 47.548 1.00 41.94 87 PHE A O 1
ATOM 684 N N . SER A 1 88 ? -16.309 -26.883 45.624 1.00 38.94 88 SER A N 1
ATOM 685 C CA . SER A 1 88 ? -17.386 -25.878 45.520 1.00 38.94 88 SER A CA 1
ATOM 686 C C . SER A 1 88 ? -18.342 -26.241 44.378 1.00 38.94 88 SER A C 1
ATOM 688 O O . SER A 1 88 ? -18.073 -25.964 43.212 1.00 38.94 88 SER A O 1
ATOM 690 N N . VAL A 1 89 ? -19.465 -26.878 44.722 1.00 45.28 89 VAL A N 1
ATOM 691 C CA . VAL A 1 89 ? -20.611 -27.081 43.824 1.00 45.28 89 VAL A CA 1
ATOM 692 C C . VAL A 1 89 ? -21.546 -25.884 43.975 1.00 45.28 89 VAL A C 1
ATOM 694 O O . VAL A 1 89 ? -22.261 -25.769 44.965 1.00 45.28 89 VAL A O 1
ATOM 697 N N . GLY A 1 90 ? -21.523 -24.989 42.989 1.00 47.56 90 GLY A N 1
ATOM 698 C CA . GLY A 1 90 ? -22.567 -23.994 42.750 1.00 47.56 90 GLY A CA 1
ATOM 699 C C . GLY A 1 90 ? -23.496 -24.495 41.649 1.00 47.56 90 GLY A C 1
ATOM 700 O O . GLY A 1 90 ? -23.373 -24.076 40.505 1.00 47.56 90 GLY A O 1
ATOM 701 N N . GLY A 1 91 ? -24.371 -25.443 41.983 1.00 39.62 91 GLY A N 1
ATOM 702 C CA . GLY A 1 91 ? -25.472 -25.880 41.127 1.00 39.62 91 GLY A CA 1
ATOM 703 C C . GLY A 1 91 ? -26.789 -25.546 41.814 1.00 39.62 91 GLY A C 1
ATOM 704 O O . GLY A 1 91 ? -26.981 -25.925 42.968 1.00 39.62 91 GLY A O 1
ATOM 705 N N . SER A 1 92 ? -27.677 -24.827 41.126 1.00 51.28 92 SER A N 1
ATOM 706 C CA . SER A 1 92 ? -29.062 -24.644 41.563 1.00 51.28 92 SER A CA 1
ATOM 707 C C . SER A 1 92 ? -29.755 -26.003 41.515 1.00 51.28 92 SER A C 1
ATOM 709 O O . SER A 1 92 ? -29.999 -26.537 40.434 1.00 51.28 92 SER A O 1
ATOM 711 N N . VAL A 1 93 ? -30.014 -26.593 42.679 1.00 46.91 93 VAL A N 1
ATOM 712 C CA . VAL A 1 93 ? -30.905 -27.747 42.800 1.00 46.91 93 VAL A CA 1
ATOM 713 C C . VAL A 1 93 ? -32.308 -27.189 42.995 1.00 46.91 93 VAL A C 1
ATOM 715 O O . VAL A 1 93 ? -32.579 -26.532 43.996 1.00 46.91 93 VAL A O 1
ATOM 718 N N . ASP A 1 94 ? -33.168 -27.442 42.013 1.00 45.12 94 ASP A N 1
ATOM 719 C CA . ASP A 1 94 ? -34.596 -27.110 41.996 1.00 45.12 94 ASP A CA 1
ATOM 720 C C . ASP A 1 94 ? -35.356 -28.005 42.994 1.00 45.12 94 ASP A C 1
ATOM 722 O O . ASP A 1 94 ? -36.025 -28.980 42.651 1.00 45.12 94 ASP A O 1
ATOM 726 N N . GLY A 1 95 ? -35.177 -27.721 44.278 1.00 46.50 95 GLY A N 1
ATOM 727 C CA . GLY A 1 95 ? -35.910 -28.351 45.363 1.00 46.50 95 GLY A CA 1
ATOM 728 C C . GLY A 1 95 ? -35.983 -27.391 46.535 1.00 46.50 95 GLY A C 1
ATOM 729 O O . GLY A 1 95 ? -34.976 -26.780 46.883 1.00 46.50 95 GLY A O 1
ATOM 730 N N . ASP A 1 96 ? -37.166 -27.252 47.133 1.00 48.41 96 ASP A N 1
ATOM 731 C CA . ASP A 1 96 ? -37.385 -26.458 48.344 1.00 48.41 96 ASP A CA 1
ATOM 732 C C . ASP A 1 96 ? -36.479 -26.957 49.482 1.00 48.41 96 ASP A C 1
ATOM 734 O O . ASP A 1 96 ? -36.833 -27.842 50.268 1.00 48.41 96 ASP A O 1
ATOM 738 N N . ILE A 1 97 ? -35.280 -26.383 49.585 1.00 53.66 97 ILE A N 1
ATOM 739 C CA . ILE A 1 97 ? -34.419 -26.546 50.748 1.00 53.66 97 ILE A CA 1
ATOM 740 C C . ILE A 1 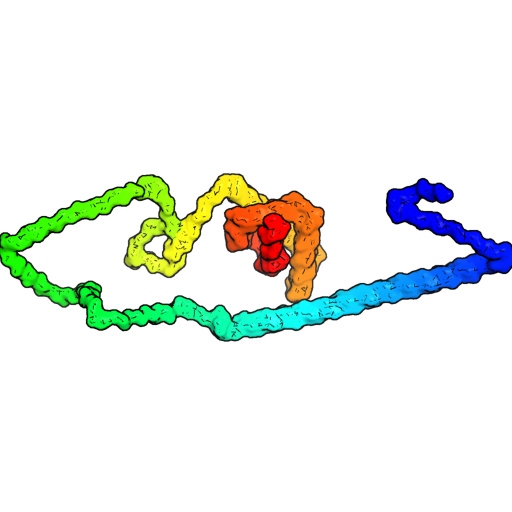97 ? -34.993 -25.633 51.827 1.00 53.66 97 ILE A C 1
ATOM 742 O O . ILE A 1 97 ? -34.629 -24.464 51.949 1.00 53.66 97 ILE A O 1
ATOM 746 N N . ASN A 1 98 ? -35.886 -26.186 52.645 1.00 44.78 98 ASN A N 1
ATOM 747 C CA . ASN A 1 98 ? -36.202 -25.618 53.948 1.00 44.78 98 ASN A CA 1
ATOM 748 C C . ASN A 1 98 ? -34.947 -25.710 54.824 1.00 44.78 98 ASN A C 1
ATOM 750 O O . ASN A 1 98 ? -34.757 -26.669 55.573 1.00 44.78 98 ASN A O 1
ATOM 754 N N . ASN A 1 99 ? -34.062 -24.719 54.711 1.00 49.59 99 ASN A N 1
ATOM 755 C CA . ASN A 1 99 ? -32.985 -24.537 55.666 1.00 49.59 99 ASN A CA 1
ATOM 756 C C . ASN A 1 99 ? -33.624 -24.088 56.984 1.00 49.59 99 ASN A C 1
ATOM 758 O O . ASN A 1 99 ? -33.886 -22.903 57.187 1.00 49.59 99 ASN A O 1
ATOM 762 N N . VAL A 1 100 ? -33.918 -25.042 57.870 1.00 55.22 100 VAL A N 1
ATOM 763 C CA . VAL A 1 100 ? -34.290 -24.755 59.258 1.00 55.22 100 VAL A CA 1
ATOM 764 C C . VAL A 1 100 ? -33.030 -24.248 59.956 1.00 55.22 100 VAL A C 1
ATOM 766 O O . VAL A 1 100 ? -32.291 -24.985 60.607 1.00 55.22 100 VAL A O 1
ATOM 769 N N . GLN A 1 101 ? -32.740 -22.969 59.741 1.00 45.06 101 GLN A N 1
ATOM 770 C CA . GLN A 1 101 ? -31.676 -22.250 60.411 1.00 45.06 101 GLN A CA 1
ATOM 771 C C . GLN A 1 101 ? -32.098 -22.078 61.872 1.00 45.06 101 GLN A C 1
ATOM 773 O O . GLN A 1 101 ? -33.010 -21.315 62.178 1.00 45.06 101 GLN A O 1
ATOM 778 N N . GLY A 1 102 ? -31.461 -22.827 62.778 1.00 48.59 102 GLY A N 1
ATOM 779 C CA . GLY A 1 102 ? -31.645 -22.642 64.216 1.00 48.59 102 GLY A CA 1
ATOM 780 C C . GLY A 1 102 ? -31.387 -21.183 64.605 1.00 48.59 102 GLY A C 1
ATOM 781 O O . GLY A 1 102 ? -30.405 -20.585 64.160 1.00 48.59 102 GLY A O 1
ATOM 782 N N . GLU A 1 103 ? -32.267 -20.626 65.438 1.00 51.53 103 GLU A N 1
ATOM 783 C CA . GLU A 1 103 ? -32.457 -19.189 65.713 1.00 51.53 103 GLU A CA 1
ATOM 784 C C . GLU A 1 103 ? -31.242 -18.423 66.290 1.00 51.53 103 GLU A C 1
ATOM 786 O O . GLU A 1 103 ? -31.351 -17.238 66.584 1.00 51.53 103 GLU A O 1
ATOM 791 N N . ASN A 1 104 ? -30.061 -19.039 66.418 1.00 49.72 104 ASN A N 1
ATOM 792 C CA . ASN A 1 104 ? -28.905 -18.449 67.105 1.00 49.72 104 ASN A CA 1
ATOM 793 C C . ASN A 1 104 ? -27.632 -18.281 66.266 1.00 49.72 104 ASN A C 1
ATOM 795 O O . ASN A 1 104 ? -26.603 -17.896 66.818 1.00 49.72 104 ASN A O 1
ATOM 799 N N . ASN A 1 105 ? -27.664 -18.500 64.948 1.00 48.69 105 ASN A N 1
ATOM 800 C CA . ASN A 1 105 ? -26.507 -18.204 64.097 1.00 48.69 105 ASN A CA 1
ATOM 801 C C . ASN A 1 105 ? -26.720 -16.908 63.306 1.00 48.69 105 ASN A C 1
ATOM 803 O O . ASN A 1 105 ? -26.913 -16.907 62.090 1.00 48.69 105 ASN A O 1
ATOM 807 N N . GLN A 1 106 ? -26.675 -15.782 64.022 1.00 50.38 106 GLN A N 1
ATOM 808 C CA . GLN A 1 106 ? -26.433 -14.471 63.422 1.00 50.38 106 GLN A CA 1
ATOM 809 C C . GLN A 1 106 ? -24.975 -14.414 62.959 1.00 50.38 106 GLN A C 1
ATOM 811 O O . GLN A 1 106 ? -24.115 -13.795 63.590 1.00 50.38 106 GLN A O 1
ATOM 816 N N . GLN A 1 107 ? -24.676 -15.072 61.840 1.00 46.91 107 GLN A N 1
ATOM 817 C CA . GLN A 1 107 ? -23.451 -14.787 61.119 1.00 46.91 107 GLN A CA 1
ATOM 818 C C . GLN A 1 107 ? -23.620 -13.377 60.554 1.00 46.91 107 GLN A C 1
ATOM 820 O O . GLN A 1 107 ? -24.278 -13.171 59.538 1.00 46.91 107 GLN A O 1
ATOM 825 N N . ARG A 1 108 ? -23.088 -12.382 61.276 1.00 49.97 108 ARG A N 1
ATOM 826 C CA . ARG A 1 108 ? -22.924 -11.015 60.779 1.00 49.97 108 ARG A CA 1
ATOM 827 C C . ARG A 1 108 ? -22.066 -11.102 59.524 1.00 49.97 108 ARG A C 1
ATOM 829 O O . ARG A 1 108 ? -20.839 -11.064 59.597 1.00 49.97 108 ARG A O 1
ATOM 836 N N . VAL A 1 109 ? -22.713 -11.242 58.372 1.00 51.22 109 VAL A N 1
ATOM 837 C CA . VAL A 1 109 ? -22.092 -10.956 57.089 1.00 51.22 109 VAL A CA 1
ATOM 838 C C . VAL A 1 109 ? -21.888 -9.453 57.109 1.00 51.22 109 VAL A C 1
ATOM 840 O O . VAL A 1 109 ? -22.811 -8.666 56.912 1.00 51.22 109 VAL A O 1
ATOM 843 N N . SER A 1 110 ? -20.679 -9.038 57.471 1.00 49.72 110 SER A N 1
ATOM 844 C CA . SER A 1 110 ? -20.218 -7.692 57.182 1.00 49.72 110 SER A CA 1
ATOM 845 C C . SER A 1 110 ? -20.341 -7.542 55.672 1.00 49.72 110 SER A C 1
ATOM 847 O O . SER A 1 110 ? -19.504 -8.075 54.945 1.00 49.72 110 SER A O 1
ATOM 849 N N . ASN A 1 111 ? -21.408 -6.892 55.200 1.00 55.53 111 ASN A N 1
ATOM 850 C CA . ASN A 1 111 ? -21.557 -6.500 53.807 1.00 55.53 111 ASN A CA 1
ATOM 851 C C . ASN A 1 111 ? -20.385 -5.574 53.497 1.00 55.53 111 ASN A C 1
ATOM 853 O O . ASN A 1 111 ? -20.436 -4.369 53.735 1.00 55.53 111 ASN A O 1
ATOM 857 N N . LYS A 1 112 ? -19.273 -6.160 53.057 1.00 55.59 112 LYS A N 1
ATOM 858 C CA . LYS A 1 112 ? -18.086 -5.438 52.638 1.00 55.59 112 LYS A CA 1
ATOM 859 C C . LYS A 1 112 ? -18.452 -4.855 51.282 1.00 55.59 112 LYS A C 1
ATOM 861 O O . LYS A 1 112 ? -18.210 -5.476 50.253 1.00 55.59 112 LYS A O 1
ATOM 866 N N . SER A 1 113 ? -19.144 -3.715 51.303 1.00 59.84 113 SER A N 1
ATOM 867 C CA . SER A 1 113 ? -19.480 -2.976 50.095 1.00 59.84 113 SER A CA 1
ATOM 868 C C . SER A 1 113 ? -18.174 -2.706 49.368 1.00 59.84 113 SER A C 1
ATOM 870 O O . SER A 1 113 ? -17.256 -2.108 49.937 1.00 59.84 113 SER A O 1
ATOM 872 N N . SER A 1 114 ? -18.059 -3.207 48.148 1.00 62.31 114 SER A N 1
ATOM 873 C CA . SER A 1 114 ? -16.877 -3.011 47.330 1.00 62.31 114 SER A CA 1
ATOM 874 C C . SER A 1 114 ? -16.667 -1.506 47.141 1.00 62.31 114 SER A C 1
ATOM 876 O O . SER A 1 114 ? -17.510 -0.830 46.565 1.00 62.31 114 SER A O 1
ATOM 878 N N . SER A 1 115 ? -15.566 -0.957 47.655 1.00 67.56 115 SER A N 1
ATOM 879 C CA . SER A 1 115 ? -15.256 0.478 47.587 1.00 67.56 115 SER A CA 1
ATOM 880 C C . SER A 1 115 ? -14.605 0.875 46.256 1.00 67.56 115 SER A C 1
ATOM 882 O O . SER A 1 115 ? -13.781 1.788 46.219 1.00 67.56 115 SER A O 1
ATOM 884 N N . PHE A 1 116 ? -14.903 0.157 45.170 1.00 72.12 116 PHE A N 1
ATOM 885 C CA . PHE A 1 116 ? -14.359 0.473 43.853 1.00 72.12 116 PHE A CA 1
ATOM 886 C C . PHE A 1 116 ? -15.076 1.716 43.322 1.00 72.12 116 PHE A C 1
ATOM 888 O O . PHE A 1 116 ? -16.240 1.651 42.933 1.00 72.12 116 PHE A O 1
ATOM 895 N N . ASN A 1 117 ? -14.391 2.861 43.336 1.00 73.75 117 ASN A N 1
ATOM 896 C CA . ASN A 1 117 ? -14.868 4.051 42.646 1.00 73.75 117 ASN A CA 1
ATOM 897 C C . ASN A 1 117 ? -14.658 3.856 41.138 1.00 73.75 117 ASN A C 1
ATOM 899 O O . ASN A 1 117 ? -13.522 3.808 40.674 1.00 73.75 117 ASN A O 1
ATOM 903 N N . LEU A 1 118 ? -15.757 3.726 40.397 1.00 78.25 118 LEU A N 1
ATOM 904 C CA . LEU A 1 118 ? -15.764 3.546 38.944 1.00 78.25 118 LEU A CA 1
ATOM 905 C C . LEU A 1 118 ? -16.191 4.822 38.196 1.00 78.25 118 LEU A C 1
ATOM 907 O O . LEU A 1 118 ? -16.453 4.749 37.001 1.00 78.25 118 LEU A O 1
ATOM 911 N N . GLN A 1 119 ? -16.275 5.978 38.871 1.00 72.31 119 GLN A N 1
ATOM 912 C CA . GLN A 1 119 ? -16.746 7.237 38.269 1.00 72.31 119 GLN A CA 1
ATOM 913 C C . GLN A 1 119 ? -15.897 7.697 37.074 1.00 72.31 119 GLN A C 1
ATOM 915 O O . GLN A 1 119 ? -16.452 8.274 36.146 1.00 72.31 119 GLN A O 1
ATOM 920 N N . ASP A 1 120 ? -14.601 7.364 37.057 1.00 71.00 120 ASP A N 1
ATOM 921 C CA . ASP A 1 120 ? -13.678 7.674 35.952 1.00 71.00 120 ASP A CA 1
ATOM 922 C C . ASP A 1 120 ? -13.215 6.424 35.178 1.00 71.00 120 ASP A C 1
ATOM 924 O O . ASP A 1 120 ? -12.335 6.498 34.317 1.00 71.00 120 ASP A O 1
ATOM 928 N N . ALA A 1 121 ? -13.768 5.248 35.491 1.00 65.75 121 ALA A N 1
ATOM 929 C CA . ALA A 1 121 ? -13.378 4.012 34.828 1.00 65.75 121 ALA A CA 1
ATOM 930 C C . ALA A 1 121 ? -13.969 3.968 33.411 1.00 65.75 121 ALA A C 1
ATOM 932 O O . ALA A 1 121 ? -15.183 4.007 33.216 1.00 65.75 121 ALA A O 1
ATOM 933 N N . GLN A 1 122 ? -13.097 3.871 32.409 1.00 63.91 122 GLN A N 1
ATOM 934 C CA . GLN A 1 122 ? -13.501 3.668 31.021 1.00 63.91 122 GLN A CA 1
ATOM 935 C C . GLN A 1 122 ? -13.699 2.165 30.786 1.00 63.91 122 GLN A C 1
ATOM 937 O O . GLN A 1 122 ? -12.746 1.394 30.881 1.00 63.91 122 GLN A O 1
ATOM 942 N N . PHE A 1 123 ? -14.933 1.748 30.494 1.00 64.00 123 PHE A N 1
ATOM 943 C CA . PHE A 1 123 ? -15.281 0.350 30.213 1.00 64.00 123 PHE A CA 1
ATOM 944 C C . PHE A 1 123 ? -15.386 0.089 28.710 1.00 64.00 123 PHE A C 1
ATOM 946 O O . PHE A 1 123 ? -16.047 0.832 27.982 1.00 64.00 123 PHE A O 1
ATOM 953 N N . ALA A 1 124 ? -14.686 -0.952 28.253 1.00 47.88 124 ALA A N 1
ATOM 954 C CA . ALA A 1 124 ? -14.628 -1.371 26.860 1.00 47.88 124 ALA A CA 1
ATOM 955 C C . ALA A 1 124 ? -15.737 -2.382 26.578 1.00 47.88 124 ALA A C 1
ATOM 957 O O . ALA A 1 124 ? -15.730 -3.472 27.143 1.00 47.88 124 ALA A O 1
ATOM 958 N N . GLY A 1 125 ? -16.687 -2.019 25.717 1.00 57.62 125 GLY A N 1
ATOM 959 C CA . GLY A 1 125 ? -17.927 -2.778 25.556 1.00 57.62 125 GLY A CA 1
ATOM 960 C C . GLY A 1 125 ? -18.953 -2.359 26.608 1.00 57.62 125 GLY A C 1
ATOM 961 O O . GLY A 1 125 ? -18.637 -2.200 27.786 1.00 57.62 125 GLY A O 1
ATOM 962 N N . GLY A 1 126 ? -20.180 -2.088 26.162 1.00 55.03 126 GLY A N 1
ATOM 963 C CA . GLY A 1 126 ? -21.256 -1.644 27.046 1.00 55.03 126 GLY A CA 1
ATOM 964 C C . GLY A 1 126 ? -21.498 -2.622 28.199 1.00 55.03 126 GLY A C 1
ATOM 965 O O . GLY A 1 126 ? -21.205 -3.811 28.100 1.00 55.03 126 GLY A O 1
ATOM 966 N N . LEU A 1 127 ? -22.065 -2.123 29.297 1.00 61.12 127 LEU A N 1
ATOM 967 C CA . LEU A 1 127 ? -22.564 -2.983 30.366 1.00 61.12 127 LEU A CA 1
ATOM 968 C C . LEU A 1 127 ? -23.750 -3.783 29.812 1.00 61.12 127 LEU A C 1
ATOM 970 O O . LEU A 1 127 ? -24.827 -3.229 29.594 1.00 61.12 127 LEU A O 1
ATOM 974 N N . VAL A 1 128 ? -23.534 -5.066 29.536 1.00 58.41 128 VAL A N 1
ATOM 975 C CA . VAL A 1 128 ? -24.557 -5.970 29.001 1.00 58.41 128 VAL A CA 1
ATOM 976 C C . VAL A 1 128 ? -25.058 -6.909 30.092 1.00 58.41 128 VAL A C 1
ATOM 978 O O . VAL A 1 128 ? -24.297 -7.342 30.957 1.00 58.41 128 VAL A O 1
ATOM 981 N N . ASN A 1 129 ? -26.353 -7.222 30.061 1.00 57.94 129 ASN A N 1
ATOM 982 C CA . ASN A 1 129 ? -26.911 -8.266 30.910 1.00 57.94 129 ASN A CA 1
ATOM 983 C C . ASN A 1 129 ? -26.381 -9.625 30.422 1.00 57.94 129 ASN A C 1
ATOM 985 O O . ASN A 1 129 ? -26.513 -9.926 29.232 1.00 57.94 129 ASN A O 1
ATOM 989 N N . ALA A 1 130 ? -25.812 -10.425 31.332 1.00 57.41 130 ALA A N 1
ATOM 990 C CA . ALA A 1 130 ? -25.240 -11.746 31.061 1.00 57.41 130 ALA A CA 1
ATOM 991 C C . ALA A 1 130 ? -26.200 -12.666 30.281 1.00 57.41 130 ALA A C 1
ATOM 993 O O . ALA A 1 130 ? -25.755 -13.425 29.425 1.00 57.41 130 ALA A O 1
ATOM 994 N N . ASP A 1 131 ? -27.511 -12.522 30.497 1.00 58.94 131 ASP A N 1
ATOM 995 C CA . ASP A 1 131 ? -28.549 -13.330 29.844 1.00 58.94 131 ASP A CA 1
ATOM 996 C C . ASP A 1 131 ? -28.755 -12.997 28.353 1.00 58.94 131 ASP A C 1
ATOM 998 O O . ASP A 1 131 ? -29.422 -13.733 27.629 1.00 58.94 131 ASP A O 1
ATOM 1002 N N . THR A 1 132 ? -28.206 -11.873 27.880 1.00 58.81 132 THR A N 1
ATOM 1003 C CA . THR A 1 132 ? -28.425 -11.342 26.519 1.00 58.81 132 THR A CA 1
ATOM 1004 C C . THR A 1 132 ? -27.160 -11.286 25.666 1.00 58.81 132 THR A C 1
ATOM 1006 O O . THR A 1 132 ? -27.195 -10.785 24.541 1.00 58.81 132 THR A O 1
ATOM 1009 N N . VAL A 1 133 ? -26.035 -11.788 26.182 1.00 55.00 133 VAL A N 1
ATOM 1010 C CA . VAL A 1 133 ? -24.738 -11.630 25.525 1.00 55.00 133 VAL A CA 1
ATOM 1011 C C . VAL A 1 133 ? -24.594 -12.607 24.364 1.00 55.00 133 VAL A C 1
ATOM 1013 O O . VAL A 1 133 ? -24.388 -13.804 24.544 1.00 55.00 133 VAL A O 1
ATOM 1016 N N . THR A 1 134 ? -24.648 -12.084 23.143 1.00 54.56 134 THR A N 1
ATOM 1017 C CA . THR A 1 134 ? -24.153 -12.792 21.954 1.00 54.56 134 THR A CA 1
ATOM 1018 C C . THR A 1 134 ? -22.639 -12.606 21.847 1.00 54.56 134 THR A C 1
ATOM 1020 O O . THR A 1 134 ? -22.153 -11.508 22.115 1.00 54.56 134 THR A O 1
ATOM 1023 N N . ALA A 1 135 ? -21.899 -13.636 21.420 1.00 53.00 135 ALA A N 1
ATOM 1024 C CA . ALA A 1 135 ? -20.427 -13.689 21.423 1.00 53.00 135 ALA A CA 1
ATOM 1025 C C . ALA A 1 135 ? -19.709 -12.435 20.869 1.00 53.00 135 ALA A C 1
ATOM 1027 O O . ALA A 1 135 ? -18.635 -12.084 21.344 1.00 53.00 135 ALA A O 1
ATOM 1028 N N . ASN A 1 136 ? -20.325 -11.700 19.940 1.00 54.59 136 ASN A N 1
ATOM 1029 C CA . ASN A 1 136 ? -19.755 -10.489 19.337 1.00 54.59 136 ASN A CA 1
ATOM 1030 C C . ASN A 1 136 ? -19.742 -9.251 20.263 1.00 54.59 136 ASN A C 1
ATOM 1032 O O . ASN A 1 136 ? -19.227 -8.209 19.867 1.00 54.59 136 ASN A O 1
ATOM 1036 N N . GLN A 1 137 ? -20.344 -9.317 21.456 1.00 54.16 137 GLN A N 1
ATOM 1037 C CA . GLN A 1 137 ? -20.461 -8.181 22.386 1.00 54.16 137 GLN A CA 1
ATOM 1038 C C . GLN A 1 137 ? -19.393 -8.182 23.494 1.00 54.16 137 GLN A C 1
ATOM 1040 O O . GLN A 1 137 ? -19.257 -7.188 24.208 1.00 54.16 137 GLN A O 1
ATOM 1045 N N . ILE A 1 138 ? -18.631 -9.271 23.644 1.00 53.66 138 ILE A N 1
ATOM 1046 C CA . ILE A 1 138 ? -17.602 -9.412 24.681 1.00 53.66 138 ILE A CA 1
ATOM 1047 C C . ILE A 1 138 ? -16.248 -9.014 24.087 1.00 53.66 138 ILE A C 1
ATOM 1049 O O . ILE A 1 138 ? -15.602 -9.816 23.423 1.00 53.66 138 ILE A O 1
ATOM 1053 N N . GLY A 1 139 ? -15.806 -7.780 24.340 1.00 52.44 139 GLY A N 1
ATOM 1054 C CA . GLY A 1 139 ? -14.413 -7.386 24.087 1.00 52.44 139 GLY A CA 1
ATOM 1055 C C . GLY A 1 139 ? -14.186 -6.422 22.925 1.00 52.44 139 GLY A C 1
ATOM 1056 O O . GLY A 1 139 ? -13.268 -6.617 22.133 1.00 52.44 139 GLY A O 1
ATOM 1057 N N . GLY A 1 140 ? -14.967 -5.343 22.839 1.00 50.81 140 GLY A N 1
ATOM 1058 C CA . GLY A 1 140 ? -14.527 -4.183 22.060 1.00 50.81 140 GLY A CA 1
ATOM 1059 C C . GLY A 1 140 ? -13.237 -3.611 22.660 1.00 50.81 140 GLY A C 1
ATOM 1060 O O . GLY A 1 140 ? -13.132 -3.491 23.876 1.00 50.81 140 GLY A O 1
ATOM 1061 N N . ASN A 1 141 ? -12.253 -3.260 21.836 1.00 51.41 141 ASN A N 1
ATOM 1062 C CA . ASN A 1 141 ? -11.039 -2.579 22.289 1.00 51.41 141 ASN A CA 1
ATOM 1063 C C . ASN A 1 141 ? -11.376 -1.101 22.598 1.00 51.41 141 ASN A C 1
ATOM 1065 O O . ASN A 1 141 ? -11.907 -0.418 21.721 1.00 51.41 141 ASN A O 1
ATOM 1069 N N . ILE A 1 142 ? -11.080 -0.564 23.797 1.00 51.38 142 ILE A N 1
ATOM 1070 C CA . ILE A 1 142 ? -11.044 0.907 23.964 1.00 51.38 142 ILE A CA 1
ATOM 1071 C C . ILE A 1 142 ? -9.751 1.390 23.322 1.00 51.38 142 ILE A C 1
ATOM 1073 O O . ILE A 1 142 ? -8.707 1.462 23.965 1.00 51.38 142 ILE A O 1
ATOM 1077 N N . THR A 1 143 ? -9.824 1.780 22.060 1.00 53.69 143 THR A N 1
ATOM 1078 C CA . THR A 1 143 ? -8.872 2.731 21.496 1.00 53.69 143 THR A CA 1
ATOM 1079 C C . THR A 1 143 ? -9.487 4.120 21.580 1.00 53.69 143 THR A C 1
ATOM 1081 O O . THR A 1 143 ? -10.178 4.593 20.678 1.00 53.69 143 THR A O 1
ATOM 1084 N N . ASN A 1 144 ? -9.264 4.800 22.709 1.00 56.97 144 ASN A N 1
ATOM 1085 C CA . ASN A 1 144 ? -9.607 6.213 22.818 1.00 56.97 144 ASN A CA 1
ATOM 1086 C C . ASN A 1 144 ? -8.568 7.040 22.046 1.00 56.97 144 ASN A C 1
ATOM 1088 O O . ASN A 1 144 ? -7.608 7.551 22.619 1.00 56.97 144 ASN A O 1
ATOM 1092 N N . TYR A 1 145 ? -8.732 7.120 20.725 1.00 66.50 145 TYR A N 1
ATOM 1093 C CA . TYR A 1 145 ? -7.881 7.944 19.875 1.00 66.50 145 TYR A CA 1
ATOM 1094 C C . TYR A 1 145 ? -8.087 9.424 20.200 1.00 66.50 145 TYR A C 1
ATOM 1096 O O . TYR A 1 145 ? -9.230 9.898 20.268 1.00 66.50 145 TYR A O 1
ATOM 1104 N N . SER A 1 146 ? -6.994 10.177 20.321 1.00 74.88 146 SER A N 1
ATOM 1105 C CA . SER A 1 146 ? -7.071 11.634 20.390 1.00 74.88 146 SER A CA 1
ATOM 1106 C C . SER A 1 146 ? -7.770 12.190 19.134 1.00 74.88 146 SER A C 1
ATOM 1108 O O . SER A 1 146 ? -7.740 11.556 18.071 1.00 74.88 146 SER A O 1
ATOM 1110 N N . PRO A 1 147 ? -8.403 13.376 19.200 1.00 76.44 147 PRO A N 1
ATOM 1111 C CA . PRO A 1 147 ? -9.007 14.006 18.022 1.00 76.44 147 PRO A CA 1
ATOM 1112 C C . PRO A 1 147 ? -8.032 14.122 16.839 1.00 76.44 147 PRO A C 1
ATOM 1114 O O . PRO A 1 147 ? -8.418 13.933 15.687 1.00 76.44 147 PRO A O 1
ATOM 1117 N N . GLU A 1 148 ? -6.755 14.362 17.136 1.00 74.75 148 GLU A N 1
ATOM 1118 C CA . GLU A 1 148 ? -5.666 14.431 16.162 1.00 74.75 148 GLU A CA 1
ATOM 1119 C C . GLU A 1 148 ? -5.380 13.062 15.532 1.00 74.75 148 GLU A C 1
ATOM 1121 O O . GLU A 1 148 ? -5.266 12.962 14.312 1.00 74.75 148 GLU A O 1
ATOM 1126 N N . GLN A 1 149 ? -5.342 11.988 16.329 1.00 78.06 149 GLN A N 1
ATOM 1127 C CA . GLN A 1 149 ? -5.167 10.620 15.830 1.00 78.06 149 GLN A CA 1
ATOM 1128 C C . GLN A 1 149 ? -6.335 10.193 14.933 1.00 78.06 149 GLN A C 1
ATOM 1130 O O . GLN A 1 149 ? -6.098 9.666 13.8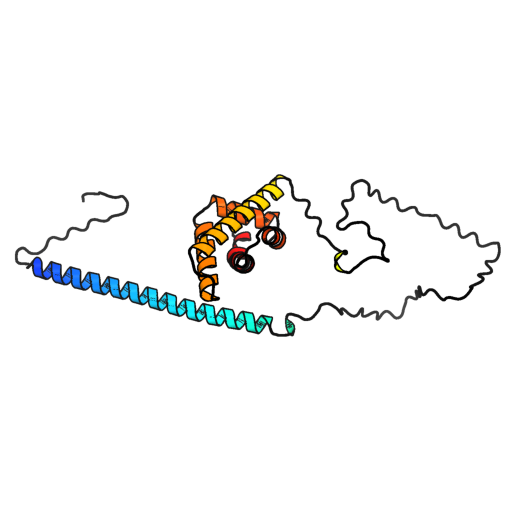48 1.00 78.06 149 GLN A O 1
ATOM 1135 N N . LYS A 1 150 ? -7.586 10.494 15.317 1.00 78.88 150 LYS A N 1
ATOM 1136 C CA . LYS A 1 150 ? -8.771 10.224 14.477 1.00 78.88 150 LYS A CA 1
ATOM 1137 C C . LYS A 1 150 ? -8.709 10.977 13.154 1.00 78.88 150 LYS A C 1
ATOM 1139 O O . LYS A 1 150 ? -9.014 10.417 12.104 1.00 78.88 150 LYS A O 1
ATOM 1144 N N . GLN A 1 151 ? -8.302 12.244 13.196 1.00 82.19 151 GLN A N 1
ATOM 1145 C CA . GLN A 1 151 ? -8.177 13.062 11.997 1.00 82.19 151 GLN A CA 1
ATOM 1146 C C . GLN A 1 151 ? -7.058 12.556 11.077 1.00 82.19 151 GLN A C 1
ATOM 1148 O O . GLN A 1 151 ? -7.249 12.509 9.863 1.00 82.19 151 GLN A O 1
ATOM 1153 N N . ASN A 1 152 ? -5.912 12.161 11.634 1.00 83.81 152 ASN A N 1
ATOM 1154 C CA . ASN A 1 152 ? -4.794 11.612 10.868 1.00 83.81 152 ASN A CA 1
ATOM 1155 C C . ASN A 1 152 ? -5.152 10.264 10.234 1.00 83.81 152 ASN A C 1
ATOM 1157 O O . ASN A 1 152 ? -4.880 10.070 9.051 1.00 83.81 152 ASN A O 1
ATOM 1161 N N . LEU A 1 153 ? -5.832 9.391 10.982 1.00 90.62 153 LEU A N 1
ATOM 1162 C CA . LEU A 1 153 ? -6.334 8.107 10.500 1.00 90.62 153 LEU A CA 1
ATOM 1163 C C . LEU A 1 153 ? -7.309 8.290 9.328 1.00 90.62 153 LEU A C 1
ATOM 1165 O O . LEU A 1 153 ? -7.085 7.749 8.248 1.00 90.62 153 LEU A O 1
ATOM 1169 N N . ALA A 1 154 ? -8.344 9.115 9.510 1.00 91.19 154 ALA A N 1
ATOM 1170 C CA . ALA A 1 154 ? -9.354 9.363 8.483 1.00 91.19 154 ALA A CA 1
ATOM 1171 C C . ALA A 1 154 ? -8.764 10.018 7.224 1.00 91.19 154 ALA A C 1
ATOM 1173 O O . ALA A 1 154 ? -9.124 9.652 6.108 1.00 91.19 154 ALA A O 1
ATOM 1174 N N . ARG A 1 155 ? -7.832 10.967 7.387 1.00 92.75 155 ARG A N 1
ATOM 1175 C CA . ARG A 1 155 ? -7.147 11.605 6.252 1.00 92.75 155 ARG A CA 1
ATOM 1176 C C . ARG A 1 155 ? -6.278 10.620 5.480 1.00 92.75 155 ARG A C 1
ATOM 1178 O O . ARG A 1 155 ? -6.344 10.600 4.258 1.00 92.75 155 ARG A O 1
ATOM 1185 N N . ALA A 1 156 ? -5.473 9.818 6.174 1.00 95.00 156 ALA A N 1
ATOM 1186 C CA . ALA A 1 156 ? -4.635 8.819 5.521 1.00 95.00 156 ALA A CA 1
ATOM 1187 C C . ALA A 1 156 ? -5.489 7.772 4.787 1.00 95.00 156 ALA A C 1
ATOM 1189 O O . ALA A 1 156 ? -5.162 7.401 3.663 1.00 95.00 156 ALA A O 1
ATOM 1190 N N . ALA A 1 157 ? -6.606 7.345 5.386 1.00 95.56 157 ALA A N 1
ATOM 1191 C CA . ALA A 1 157 ? -7.518 6.384 4.776 1.00 95.56 157 ALA A CA 1
ATOM 1192 C C . ALA A 1 157 ? -8.154 6.958 3.503 1.00 95.56 157 ALA A C 1
ATOM 1194 O O . ALA A 1 157 ? -8.151 6.304 2.463 1.00 95.56 157 ALA A O 1
ATOM 1195 N N . ALA A 1 158 ? -8.610 8.213 3.553 1.00 96.75 158 ALA A N 1
ATOM 1196 C CA . ALA A 1 158 ? -9.157 8.907 2.392 1.00 96.75 158 ALA A CA 1
ATOM 1197 C C . ALA A 1 158 ? -8.135 9.033 1.249 1.00 96.75 158 ALA A C 1
ATOM 1199 O O . ALA A 1 158 ? -8.472 8.762 0.096 1.00 96.75 158 ALA A O 1
ATOM 1200 N N . ASP A 1 159 ? -6.883 9.382 1.559 1.00 96.81 159 ASP A N 1
ATOM 1201 C CA . ASP A 1 159 ? -5.824 9.495 0.552 1.00 96.81 159 ASP A CA 1
ATOM 1202 C C . ASP A 1 159 ? -5.502 8.137 -0.093 1.00 96.81 159 ASP A C 1
ATOM 1204 O O . ASP A 1 159 ? -5.380 8.052 -1.316 1.00 96.81 159 ASP A O 1
ATOM 1208 N N . ILE A 1 160 ? -5.419 7.059 0.698 1.00 97.44 160 ILE A N 1
ATOM 1209 C CA . ILE A 1 160 ? -5.202 5.702 0.175 1.00 97.44 160 ILE A CA 1
ATOM 1210 C C . ILE A 1 160 ? -6.391 5.224 -0.655 1.00 97.44 160 ILE A C 1
ATOM 1212 O O . ILE A 1 160 ? -6.198 4.662 -1.733 1.00 97.44 160 ILE A O 1
ATOM 1216 N N . GLN A 1 161 ? -7.618 5.475 -0.204 1.00 97.25 161 GLN A N 1
ATOM 1217 C CA . GLN A 1 161 ? -8.814 5.141 -0.968 1.00 97.25 161 GLN A CA 1
ATOM 1218 C C . GLN A 1 161 ? -8.828 5.869 -2.313 1.00 97.25 161 GLN A C 1
ATOM 1220 O O . GLN 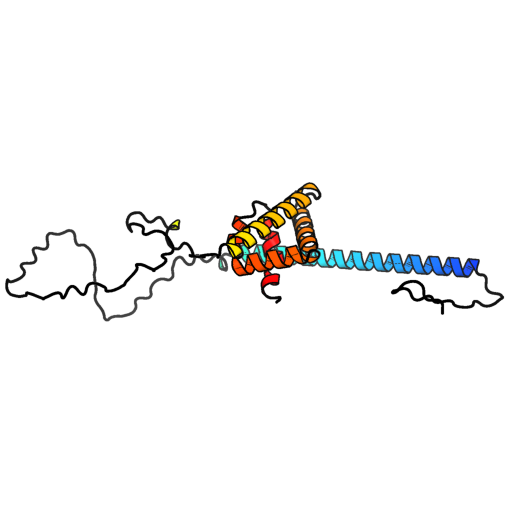A 1 161 ? -9.108 5.263 -3.347 1.00 97.25 161 GLN A O 1
ATOM 1225 N N . GLN A 1 162 ? -8.488 7.158 -2.326 1.00 97.19 162 GLN A N 1
ATOM 1226 C CA . GLN A 1 162 ? -8.416 7.930 -3.559 1.00 97.19 162 GLN A CA 1
ATOM 1227 C C . GLN A 1 162 ? -7.321 7.401 -4.493 1.00 97.19 162 GLN A C 1
ATOM 1229 O O . GLN A 1 162 ? -7.580 7.228 -5.684 1.00 97.19 162 GLN A O 1
ATOM 1234 N N . LEU A 1 163 ? -6.132 7.108 -3.964 1.00 97.31 163 LEU A N 1
ATOM 1235 C CA . LEU A 1 163 ? -5.024 6.540 -4.730 1.00 97.31 163 LEU A CA 1
ATOM 1236 C C . LEU A 1 163 ? -5.419 5.212 -5.384 1.00 97.31 163 LEU A C 1
ATOM 1238 O O . LEU A 1 163 ? -5.268 5.038 -6.593 1.00 97.31 163 LEU A O 1
ATOM 1242 N N . LEU A 1 164 ? -5.973 4.289 -4.599 1.00 95.69 164 LEU A N 1
ATOM 1243 C CA . LEU A 1 164 ? -6.389 2.978 -5.085 1.00 95.69 164 LEU A CA 1
ATOM 1244 C C . LEU A 1 164 ? -7.503 3.080 -6.133 1.00 95.69 164 LEU A C 1
ATOM 1246 O O . LEU A 1 164 ? -7.431 2.397 -7.154 1.00 95.69 164 LEU A O 1
ATOM 1250 N N . ASN A 1 165 ? -8.466 3.987 -5.947 1.00 95.50 165 ASN A N 1
ATOM 1251 C CA . ASN A 1 165 ? -9.504 4.254 -6.941 1.00 95.50 165 ASN A CA 1
ATOM 1252 C C . ASN A 1 165 ? -8.922 4.804 -8.251 1.00 95.50 165 ASN A C 1
ATOM 1254 O O . ASN A 1 165 ? -9.297 4.345 -9.327 1.00 95.50 165 ASN A O 1
ATOM 1258 N N . GLN A 1 166 ? -7.990 5.759 -8.190 1.00 95.44 166 GLN A N 1
ATOM 1259 C CA . GLN A 1 166 ? -7.351 6.324 -9.386 1.00 95.44 166 GLN A CA 1
ATOM 1260 C C . GLN A 1 166 ? -6.555 5.269 -10.164 1.00 95.44 166 GLN A C 1
ATOM 1262 O O . GLN A 1 166 ? -6.652 5.181 -11.393 1.00 95.44 166 GLN A O 1
ATOM 1267 N N . LEU A 1 167 ? -5.801 4.430 -9.455 1.00 92.69 167 LEU A N 1
ATOM 1268 C CA . LEU A 1 167 ? -5.040 3.353 -10.080 1.00 92.69 167 LEU A CA 1
ATOM 1269 C C . LEU A 1 167 ? -5.963 2.250 -10.621 1.00 92.69 167 LEU A C 1
ATOM 1271 O O . LEU A 1 167 ? -5.749 1.764 -11.726 1.00 92.69 167 LEU A O 1
ATOM 1275 N N . GLY A 1 168 ? -7.043 1.909 -9.917 1.00 90.31 168 GLY A N 1
ATOM 1276 C CA . GLY A 1 168 ? -8.034 0.935 -10.384 1.00 90.31 168 GLY A CA 1
ATOM 1277 C C . GLY A 1 168 ? -8.791 1.355 -11.651 1.00 90.31 168 GLY A C 1
ATOM 1278 O O . GLY A 1 168 ? -9.282 0.495 -12.375 1.00 90.31 168 GLY A O 1
ATOM 1279 N N . GLN A 1 169 ? -8.873 2.658 -11.942 1.00 89.56 169 GLN A N 1
ATOM 1280 C CA . GLN A 1 169 ? -9.467 3.184 -13.180 1.00 89.56 169 GLN A CA 1
ATOM 1281 C C . GLN A 1 169 ? -8.494 3.160 -14.366 1.00 89.56 169 GLN A C 1
ATOM 1283 O O . GLN A 1 169 ? -8.913 3.046 -15.515 1.00 89.56 169 GLN A O 1
ATOM 1288 N N . THR A 1 170 ? -7.196 3.305 -14.098 1.00 88.75 170 THR A N 1
ATOM 1289 C CA . THR A 1 170 ? -6.159 3.441 -15.133 1.00 88.75 170 THR A CA 1
ATOM 1290 C C . THR A 1 170 ? -5.466 2.124 -15.467 1.00 88.75 170 THR A C 1
ATOM 1292 O O . THR A 1 170 ? -4.916 1.980 -16.560 1.00 88.75 170 THR A O 1
ATOM 1295 N N . TYR A 1 171 ? -5.538 1.142 -14.570 1.00 85.12 171 TYR A N 1
ATOM 1296 C CA . TYR A 1 171 ? -4.940 -0.173 -14.735 1.00 85.12 171 TYR A CA 1
ATOM 1297 C C . TYR A 1 171 ? -6.004 -1.267 -14.596 1.00 85.12 171 TYR A C 1
ATOM 1299 O O . TYR A 1 171 ? -6.879 -1.181 -13.733 1.00 85.12 171 TYR A O 1
ATOM 1307 N N . PRO A 1 172 ? -5.941 -2.329 -15.416 1.00 84.06 172 PRO A N 1
ATOM 1308 C CA . PRO A 1 172 ? -6.864 -3.446 -15.289 1.00 84.06 172 PRO A CA 1
ATOM 1309 C C . PRO A 1 172 ? -6.677 -4.146 -13.936 1.00 84.06 172 PRO A C 1
ATOM 1311 O O . PRO A 1 172 ? -5.573 -4.191 -13.401 1.00 84.06 172 PRO A O 1
ATOM 1314 N N . THR A 1 173 ? -7.757 -4.718 -13.401 1.00 88.56 173 THR A N 1
ATOM 1315 C CA . THR A 1 173 ? -7.790 -5.399 -12.088 1.00 88.56 173 THR A CA 1
ATOM 1316 C C . THR A 1 173 ? -8.480 -6.770 -12.145 1.00 88.56 173 THR A C 1
ATOM 1318 O O . THR A 1 173 ? -8.857 -7.333 -11.115 1.00 88.56 173 THR A O 1
ATOM 1321 N N . ALA A 1 174 ? -8.643 -7.338 -13.345 1.00 86.00 174 ALA A N 1
ATOM 1322 C CA . ALA A 1 174 ? -9.397 -8.573 -13.563 1.00 86.00 174 ALA A CA 1
ATOM 1323 C C . ALA A 1 174 ? -8.662 -9.823 -13.048 1.00 86.00 174 ALA A C 1
ATOM 1325 O O . ALA A 1 174 ? -9.294 -10.730 -12.509 1.00 86.00 174 ALA A O 1
ATOM 1326 N N . THR A 1 175 ? -7.334 -9.875 -13.180 1.00 85.31 175 THR A N 1
ATOM 1327 C CA . THR A 1 175 ? -6.508 -11.014 -12.739 1.00 85.31 175 THR A CA 1
ATOM 1328 C C . THR A 1 175 ? -5.694 -10.692 -11.487 1.00 85.31 175 THR A C 1
ATOM 1330 O O . THR A 1 175 ? -5.478 -9.531 -11.145 1.00 85.31 175 THR A O 1
ATOM 1333 N N . THR A 1 176 ? -5.184 -11.716 -10.798 1.00 81.88 176 THR A N 1
ATOM 1334 C CA . THR A 1 176 ? -4.306 -11.523 -9.631 1.00 81.88 176 THR A CA 1
ATOM 1335 C C . THR A 1 176 ? -3.049 -10.723 -9.981 1.00 81.88 176 THR A C 1
ATOM 1337 O O . THR A 1 176 ? -2.734 -9.770 -9.277 1.00 81.88 176 THR A O 1
ATOM 1340 N N . SER A 1 177 ? -2.368 -11.026 -11.093 1.00 77.56 177 SER A N 1
ATOM 1341 C CA . SER A 1 177 ? -1.179 -10.267 -11.526 1.00 77.56 177 SER A CA 1
ATOM 1342 C C . SER A 1 177 ? -1.493 -8.794 -11.791 1.00 77.56 177 SER A C 1
ATOM 1344 O O . SER A 1 177 ? -0.716 -7.914 -11.438 1.00 77.56 177 SER A O 1
ATOM 1346 N N . GLN A 1 178 ? -2.664 -8.516 -12.361 1.00 81.88 178 GLN A N 1
ATOM 1347 C CA . GLN A 1 178 ? -3.149 -7.158 -12.592 1.00 81.88 178 GLN A CA 1
ATOM 1348 C C . GLN A 1 178 ? -3.404 -6.408 -11.276 1.00 81.88 178 GLN A C 1
ATOM 1350 O O . GLN A 1 178 ? -2.928 -5.290 -11.096 1.00 81.88 178 GLN A O 1
ATOM 1355 N N . LYS A 1 179 ? -4.057 -7.059 -10.306 1.00 84.06 179 LYS A N 1
ATOM 1356 C CA . LYS A 1 179 ? -4.247 -6.521 -8.950 1.00 84.06 179 LYS A CA 1
ATOM 1357 C C . LYS A 1 179 ? -2.914 -6.231 -8.249 1.00 84.06 179 LYS A C 1
ATOM 1359 O O . LYS A 1 179 ? -2.761 -5.163 -7.668 1.00 84.06 179 LYS A O 1
ATOM 1364 N N . MET A 1 180 ? -1.939 -7.137 -8.351 1.00 84.19 180 MET A N 1
ATOM 1365 C CA . MET A 1 180 ? -0.596 -6.943 -7.787 1.00 84.19 180 MET A CA 1
ATOM 1366 C C . MET A 1 180 ? 0.150 -5.786 -8.458 1.00 84.19 180 MET A C 1
ATOM 1368 O O . MET A 1 180 ? 0.804 -5.013 -7.768 1.00 84.19 180 MET A O 1
ATOM 1372 N N . SER A 1 181 ? 0.008 -5.609 -9.776 1.00 84.56 181 SER A N 1
ATOM 1373 C CA . SER A 1 181 ? 0.582 -4.456 -10.482 1.00 84.56 181 SER A CA 1
ATOM 1374 C C . SER A 1 181 ? 0.008 -3.131 -9.975 1.00 84.56 181 SER A C 1
ATOM 1376 O O . SER A 1 181 ? 0.754 -2.164 -9.839 1.00 84.56 181 SER A O 1
ATOM 1378 N N . VAL A 1 182 ? -1.297 -3.075 -9.688 1.00 92.12 182 VAL A N 1
ATOM 1379 C CA . VAL A 1 182 ? -1.935 -1.887 -9.098 1.00 92.12 182 VAL A CA 1
ATOM 1380 C C . VAL A 1 182 ? -1.418 -1.623 -7.689 1.00 92.12 182 VAL A C 1
ATOM 1382 O O . VAL A 1 182 ? -1.113 -0.481 -7.360 1.00 92.12 182 VAL A O 1
ATOM 1385 N N . VAL A 1 183 ? -1.269 -2.668 -6.871 1.00 92.94 183 VAL A N 1
ATOM 1386 C CA . VAL A 1 183 ? -0.711 -2.539 -5.518 1.00 92.94 183 VAL A CA 1
ATOM 1387 C C . VAL A 1 183 ? 0.739 -2.060 -5.560 1.00 92.94 183 VAL A C 1
ATOM 1389 O O . VAL A 1 183 ? 1.071 -1.127 -4.840 1.00 92.94 183 VAL A O 1
ATOM 1392 N N . ALA A 1 184 ? 1.580 -2.618 -6.433 1.00 89.94 184 ALA A N 1
ATOM 1393 C CA . ALA A 1 184 ? 2.963 -2.169 -6.598 1.00 89.94 184 ALA A CA 1
ATOM 1394 C C . ALA A 1 184 ? 3.034 -0.682 -6.978 1.00 89.94 184 ALA A C 1
ATOM 1396 O O . ALA A 1 184 ? 3.817 0.065 -6.401 1.00 89.94 184 ALA A O 1
ATOM 1397 N N . LYS A 1 185 ? 2.150 -0.218 -7.874 1.00 93.38 185 LYS A N 1
ATOM 1398 C CA . LYS A 1 185 ? 2.038 1.212 -8.191 1.00 93.38 185 LYS A CA 1
ATOM 1399 C C . LYS A 1 185 ? 1.567 2.053 -7.014 1.00 93.38 185 LYS A C 1
ATOM 1401 O O . LYS A 1 185 ? 2.102 3.133 -6.808 1.00 93.38 185 LYS A O 1
ATOM 1406 N N . ALA A 1 186 ? 0.610 1.570 -6.230 1.00 96.25 186 ALA A N 1
ATOM 1407 C CA . ALA A 1 186 ? 0.185 2.270 -5.025 1.00 96.25 186 ALA A CA 1
ATOM 1408 C C . ALA A 1 186 ? 1.343 2.405 -4.022 1.00 96.25 186 ALA A C 1
ATOM 1410 O O . ALA A 1 186 ? 1.531 3.480 -3.463 1.00 96.25 186 ALA A O 1
ATOM 1411 N N . VAL A 1 187 ? 2.146 1.352 -3.840 1.00 95.88 187 VAL A N 1
ATOM 1412 C CA . VAL A 1 187 ? 3.355 1.384 -3.005 1.00 95.88 187 VAL A CA 1
ATOM 1413 C C . VAL A 1 187 ? 4.346 2.426 -3.531 1.00 95.88 187 VAL A C 1
ATOM 1415 O O . VAL A 1 187 ? 4.714 3.317 -2.769 1.00 95.88 187 VAL A O 1
ATOM 1418 N N . ASP A 1 188 ? 4.692 2.389 -4.824 1.00 93.69 188 ASP A N 1
ATOM 1419 C CA . ASP A 1 188 ? 5.589 3.371 -5.456 1.00 93.69 188 ASP A CA 1
ATOM 1420 C C . ASP A 1 188 ? 5.108 4.819 -5.225 1.00 93.69 188 ASP A C 1
ATOM 1422 O O . ASP A 1 188 ? 5.895 5.695 -4.865 1.00 93.69 188 ASP A O 1
ATOM 1426 N N . GLU A 1 189 ? 3.817 5.095 -5.429 1.00 95.38 189 GLU A N 1
ATOM 1427 C CA . GLU A 1 189 ? 3.230 6.435 -5.267 1.00 95.38 189 GLU A CA 1
ATOM 1428 C C . GLU A 1 189 ? 3.262 6.912 -3.808 1.00 95.38 189 GLU A C 1
ATOM 1430 O O . GLU A 1 189 ? 3.510 8.090 -3.540 1.00 95.38 189 GLU A O 1
ATOM 1435 N N . ILE A 1 190 ? 3.059 6.007 -2.843 1.00 95.50 190 ILE A N 1
ATOM 1436 C CA . ILE A 1 190 ? 3.186 6.346 -1.423 1.00 95.50 190 ILE A CA 1
ATOM 1437 C C . ILE A 1 190 ? 4.652 6.612 -1.072 1.00 95.50 190 ILE A C 1
ATOM 1439 O O . ILE A 1 190 ? 4.941 7.595 -0.393 1.00 95.50 190 ILE A O 1
ATOM 1443 N N . GLU A 1 191 ? 5.589 5.789 -1.546 1.00 93.69 191 GLU A N 1
ATOM 1444 C CA . GLU A 1 191 ? 7.015 5.963 -1.255 1.00 93.69 191 GLU A CA 1
ATOM 1445 C C . GLU A 1 191 ? 7.599 7.246 -1.841 1.00 93.69 191 GLU A C 1
ATOM 1447 O O . GLU A 1 191 ? 8.387 7.922 -1.177 1.00 93.69 191 GLU A O 1
ATOM 1452 N N . ASN A 1 192 ? 7.169 7.617 -3.046 1.00 95.50 192 ASN A N 1
ATOM 1453 C CA . ASN A 1 192 ? 7.595 8.843 -3.715 1.00 95.50 192 ASN A CA 1
ATOM 1454 C C . ASN A 1 192 ? 6.890 10.104 -3.186 1.00 95.50 192 ASN A C 1
ATOM 1456 O O . ASN A 1 192 ? 7.248 11.216 -3.580 1.00 95.50 192 ASN A O 1
ATOM 1460 N N . ASN A 1 193 ? 5.923 9.963 -2.273 1.00 95.25 193 ASN A N 1
ATOM 1461 C CA . ASN A 1 193 ? 5.233 11.070 -1.620 1.00 95.25 193 ASN A CA 1
ATOM 1462 C C . ASN A 1 193 ? 5.514 11.070 -0.102 1.00 95.25 193 ASN A C 1
ATOM 1464 O O . ASN A 1 193 ? 4.749 10.486 0.671 1.00 95.25 193 ASN A O 1
ATOM 1468 N N . PRO A 1 194 ? 6.564 11.781 0.365 1.00 92.06 194 PRO A N 1
ATOM 1469 C CA . PRO A 1 194 ? 6.969 11.780 1.773 1.00 92.06 194 PRO A CA 1
ATOM 1470 C C . PRO A 1 194 ? 5.844 12.165 2.742 1.00 92.06 194 PRO A C 1
ATOM 1472 O O . PRO A 1 194 ? 5.709 11.583 3.815 1.00 92.06 194 PRO A O 1
ATOM 1475 N N . THR A 1 195 ? 4.996 13.124 2.359 1.00 93.38 195 THR A N 1
ATOM 1476 C CA . THR A 1 195 ? 3.870 13.576 3.187 1.00 93.38 195 THR A CA 1
ATOM 1477 C C . THR A 1 195 ? 2.780 12.515 3.303 1.00 93.38 195 THR A C 1
ATOM 1479 O O . THR A 1 195 ? 2.153 12.386 4.357 1.00 93.38 195 THR A O 1
ATOM 1482 N N . LEU A 1 196 ? 2.516 11.759 2.235 1.00 94.94 196 LEU A N 1
ATOM 1483 C CA . LEU A 1 196 ? 1.590 10.632 2.286 1.00 94.94 196 LEU A CA 1
ATOM 1484 C C . LEU A 1 196 ? 2.189 9.474 3.091 1.00 94.94 196 LEU A C 1
ATOM 1486 O O . LEU A 1 196 ? 1.518 8.984 3.995 1.00 94.94 196 LEU A O 1
ATOM 1490 N N . LYS A 1 197 ? 3.455 9.111 2.850 1.00 94.06 197 LYS A N 1
ATOM 1491 C CA . LYS A 1 197 ? 4.154 8.041 3.579 1.00 94.06 197 LYS A CA 1
ATOM 1492 C C . LYS A 1 197 ? 4.111 8.250 5.092 1.00 94.06 197 LYS A C 1
ATOM 1494 O O . LYS A 1 197 ? 3.658 7.367 5.812 1.00 94.06 197 LYS A O 1
ATOM 1499 N N . VAL A 1 198 ? 4.483 9.441 5.569 1.00 92.19 198 VAL A N 1
ATOM 1500 C CA . VAL A 1 198 ? 4.448 9.778 7.005 1.00 92.19 198 VAL A CA 1
ATOM 1501 C C . VAL A 1 198 ? 3.032 9.679 7.573 1.00 92.19 198 VAL A C 1
ATOM 1503 O O . VAL A 1 198 ? 2.844 9.167 8.674 1.00 92.19 198 VAL A O 1
ATOM 1506 N N . ARG A 1 199 ? 2.012 10.133 6.834 1.00 91.38 199 ARG A N 1
ATOM 1507 C CA . ARG A 1 199 ? 0.618 10.043 7.294 1.00 91.38 199 ARG A CA 1
ATOM 1508 C C . ARG A 1 199 ? 0.123 8.606 7.367 1.00 91.38 199 ARG A C 1
ATOM 1510 O O . ARG A 1 199 ? -0.554 8.274 8.331 1.00 91.38 199 ARG A O 1
ATOM 1517 N N . VAL A 1 200 ? 0.475 7.769 6.396 1.00 93.88 200 VAL A N 1
ATOM 1518 C CA . VAL A 1 200 ? 0.121 6.344 6.389 1.00 93.88 200 VAL A CA 1
ATOM 1519 C C . VAL A 1 200 ? 0.806 5.623 7.548 1.00 93.88 200 VAL A C 1
ATOM 1521 O O . VAL A 1 200 ? 0.125 4.966 8.328 1.00 93.88 200 VAL A O 1
ATOM 1524 N N . ILE A 1 201 ? 2.113 5.821 7.743 1.00 91.56 201 ILE A N 1
ATOM 1525 C CA . ILE A 1 201 ? 2.854 5.236 8.873 1.00 91.56 201 ILE A CA 1
ATOM 1526 C C . ILE A 1 201 ? 2.277 5.721 10.208 1.00 91.56 201 ILE A C 1
ATOM 1528 O O . ILE A 1 201 ? 2.016 4.915 11.096 1.00 91.56 201 ILE A O 1
ATOM 1532 N N . GLY A 1 202 ? 2.021 7.023 10.355 1.00 89.44 202 GLY A N 1
ATOM 1533 C CA . GLY A 1 202 ? 1.437 7.587 11.572 1.00 89.44 202 GLY A CA 1
ATOM 1534 C C . GLY A 1 202 ? 0.024 7.073 11.856 1.00 89.44 202 GLY A C 1
ATOM 1535 O O . GLY A 1 202 ? -0.304 6.793 13.006 1.00 89.44 202 GLY A O 1
ATOM 1536 N N . ALA A 1 203 ? -0.802 6.904 10.821 1.00 90.25 203 ALA A N 1
ATOM 1537 C CA . ALA A 1 203 ? -2.134 6.317 10.928 1.00 90.25 203 ALA A CA 1
ATOM 1538 C C . ALA A 1 203 ? -2.079 4.841 11.339 1.00 90.25 203 ALA A C 1
ATOM 1540 O O . ALA A 1 203 ? -2.851 4.431 12.200 1.00 90.25 203 ALA A O 1
ATOM 1541 N N . LEU A 1 204 ? -1.137 4.071 10.794 1.00 89.50 204 LEU A N 1
ATOM 1542 C CA . LEU A 1 204 ? -0.907 2.680 11.181 1.00 89.50 204 LEU A CA 1
ATOM 1543 C C . LEU A 1 204 ? -0.398 2.571 12.628 1.00 89.50 204 LEU A C 1
ATOM 1545 O O . LEU A 1 204 ? -0.968 1.814 13.407 1.00 89.50 204 LEU A O 1
ATOM 1549 N N . LYS A 1 205 ? 0.581 3.393 13.031 1.00 86.25 205 LYS A N 1
ATOM 1550 C CA . LYS A 1 205 ? 1.120 3.432 14.405 1.00 86.25 205 LYS A CA 1
ATOM 1551 C C . LYS A 1 205 ? 0.072 3.864 15.439 1.00 86.25 205 LYS A C 1
ATOM 1553 O O . LYS A 1 205 ? 0.019 3.315 16.534 1.00 86.25 205 LYS A O 1
ATOM 1558 N N . ALA A 1 206 ? -0.743 4.871 15.119 1.00 82.00 206 ALA A N 1
ATOM 1559 C CA . ALA A 1 206 ? -1.727 5.416 16.053 1.00 82.00 206 ALA A CA 1
ATOM 1560 C C . ALA A 1 206 ? -3.047 4.641 16.059 1.00 82.00 206 ALA A C 1
ATOM 1562 O O . ALA A 1 206 ? -3.657 4.511 17.114 1.00 82.00 206 ALA A O 1
ATOM 1563 N N . GLY A 1 207 ? -3.500 4.194 14.886 1.00 78.94 207 GLY A N 1
ATOM 1564 C CA . GLY A 1 207 ? -4.790 3.548 14.650 1.00 78.94 207 GLY A CA 1
ATOM 1565 C C . GLY A 1 207 ? -4.751 2.026 14.712 1.00 78.94 207 GLY A C 1
ATOM 1566 O O . GLY A 1 207 ? -5.726 1.414 15.144 1.00 78.94 207 GLY A O 1
ATOM 1567 N N . GLY A 1 208 ? -3.632 1.421 14.321 1.00 86.19 208 GLY A N 1
ATOM 1568 C CA . GLY A 1 208 ? -3.531 -0.004 14.028 1.00 86.19 208 GLY A CA 1
ATOM 1569 C C . GLY A 1 208 ? -4.066 -0.351 12.634 1.00 86.19 208 GLY A C 1
ATOM 1570 O O . GLY A 1 208 ? -4.904 0.354 12.064 1.00 86.19 208 GLY A O 1
ATOM 1571 N N . THR A 1 209 ? -3.589 -1.470 12.088 1.00 88.75 209 THR A N 1
ATOM 1572 C CA . THR A 1 209 ? -3.913 -1.925 10.726 1.00 88.75 209 THR A CA 1
ATOM 1573 C C . THR A 1 209 ? -5.412 -2.166 10.522 1.00 88.75 209 THR A C 1
ATOM 1575 O O . THR A 1 209 ? -5.948 -1.768 9.491 1.00 88.75 209 THR A O 1
ATOM 1578 N N . GLU A 1 210 ? -6.117 -2.737 11.506 1.00 87.38 210 GLU A N 1
ATOM 1579 C CA . GLU A 1 210 ? -7.558 -3.013 11.377 1.00 87.38 210 GLU A CA 1
ATOM 1580 C C . GLU A 1 210 ? -8.405 -1.734 11.350 1.00 87.38 210 GLU A C 1
ATOM 1582 O O . GLU A 1 210 ? -9.235 -1.578 10.459 1.00 87.38 210 GLU A O 1
ATOM 1587 N N . ALA A 1 211 ? -8.149 -0.768 12.238 1.00 86.56 211 ALA A N 1
ATOM 1588 C CA . ALA A 1 211 ? -8.899 0.491 12.234 1.00 86.56 211 ALA A CA 1
ATOM 1589 C C . ALA A 1 211 ? -8.643 1.309 10.958 1.00 86.56 211 ALA A C 1
ATOM 1591 O O . ALA A 1 211 ? -9.531 1.994 10.456 1.00 86.56 211 ALA A O 1
ATOM 1592 N N . PHE A 1 212 ? -7.425 1.242 10.416 1.00 91.00 212 PHE A N 1
ATOM 1593 C CA . PHE A 1 212 ? -7.096 1.882 9.147 1.00 91.00 212 PHE A CA 1
ATOM 1594 C C . PHE A 1 212 ? -7.800 1.206 7.963 1.00 91.00 212 PHE A C 1
ATOM 1596 O O . PHE A 1 212 ? -8.364 1.887 7.108 1.00 91.00 212 PHE A O 1
ATOM 1603 N N . LYS A 1 213 ? -7.815 -0.130 7.947 1.00 91.75 213 LYS A N 1
ATOM 1604 C CA . LYS A 1 213 ? -8.498 -0.957 6.947 1.00 91.75 213 LYS A CA 1
ATOM 1605 C C . LYS A 1 213 ? -10.007 -0.725 6.920 1.00 91.75 213 LYS A C 1
ATOM 1607 O O . LYS A 1 213 ? -10.564 -0.610 5.836 1.00 91.75 213 LYS A O 1
ATOM 1612 N N . GLU A 1 214 ? -10.659 -0.625 8.078 1.00 90.56 214 GLU A N 1
ATOM 1613 C CA . GLU A 1 214 ? -12.110 -0.387 8.184 1.00 90.56 214 GLU A CA 1
ATOM 1614 C C . GLU A 1 214 ? -12.567 0.922 7.524 1.00 90.56 214 GLU A C 1
ATOM 1616 O O . GLU A 1 214 ? -13.728 1.055 7.140 1.00 90.56 214 GLU A O 1
ATOM 1621 N N . LEU A 1 215 ? -11.660 1.887 7.369 1.00 91.81 215 LEU A N 1
ATOM 1622 C CA . LEU A 1 215 ? -11.948 3.188 6.767 1.00 91.81 215 LEU A CA 1
ATOM 1623 C C . LEU A 1 215 ? -11.701 3.230 5.254 1.00 91.81 215 LEU A C 1
ATOM 1625 O O . LEU A 1 215 ? -11.942 4.268 4.638 1.00 91.81 215 LEU A O 1
ATOM 1629 N N . ILE A 1 216 ? -11.203 2.140 4.664 1.00 93.94 216 ILE A N 1
ATOM 1630 C CA . ILE A 1 216 ? -10.860 2.057 3.244 1.00 93.94 216 ILE A CA 1
ATOM 1631 C C . ILE A 1 216 ? -11.718 0.977 2.585 1.00 93.94 216 ILE A C 1
ATOM 1633 O O . ILE A 1 216 ? -11.456 -0.221 2.700 1.00 93.94 216 ILE A O 1
ATOM 1637 N N . ASP A 1 217 ? -12.707 1.412 1.812 1.00 95.44 217 ASP A N 1
ATOM 1638 C CA . ASP A 1 217 ? -13.564 0.531 1.023 1.00 95.44 217 ASP A CA 1
ATOM 1639 C C . ASP A 1 217 ? -12.935 0.272 -0.353 1.00 95.44 217 ASP A C 1
ATOM 1641 O O . ASP A 1 217 ? -13.256 0.916 -1.355 1.00 95.44 217 ASP A O 1
ATOM 1645 N N . HIS A 1 218 ? -11.946 -0.627 -0.395 1.00 92.31 218 HIS A N 1
ATOM 1646 C CA . HIS A 1 218 ? -11.296 -1.009 -1.647 1.00 92.31 218 HIS A CA 1
ATOM 1647 C C . HIS A 1 218 ? -10.833 -2.477 -1.652 1.00 92.31 218 HIS A C 1
ATOM 1649 O O . HIS A 1 218 ? -10.129 -2.901 -0.735 1.00 92.31 218 HIS A O 1
ATOM 1655 N N . PRO A 1 219 ? -11.090 -3.263 -2.720 1.00 90.62 219 PRO A N 1
ATOM 1656 C CA . PRO A 1 219 ? -10.759 -4.695 -2.762 1.00 90.62 219 PRO A CA 1
ATOM 1657 C C . PRO A 1 219 ? -9.256 -5.002 -2.678 1.00 90.62 219 PRO A C 1
ATOM 1659 O O . PRO A 1 219 ? -8.869 -6.131 -2.386 1.00 90.62 219 PRO A O 1
ATOM 1662 N N . LEU A 1 220 ? -8.401 -4.014 -2.956 1.00 93.50 220 LEU A N 1
ATOM 1663 C CA . LEU A 1 220 ? -6.942 -4.149 -2.871 1.00 93.50 220 LEU A CA 1
ATOM 1664 C C . LEU A 1 220 ? -6.356 -3.722 -1.523 1.00 93.50 220 LEU A C 1
ATOM 1666 O O . LEU A 1 220 ? -5.153 -3.884 -1.337 1.00 93.50 220 LEU A O 1
ATOM 1670 N N . VAL A 1 221 ? -7.162 -3.203 -0.587 1.00 95.06 221 VAL A N 1
ATOM 1671 C CA . VAL A 1 221 ? -6.645 -2.659 0.677 1.00 95.06 221 VAL A CA 1
ATOM 1672 C C . VAL A 1 221 ? -5.857 -3.705 1.464 1.00 95.06 221 VAL A C 1
ATOM 1674 O O . VAL A 1 221 ? -4.733 -3.438 1.861 1.00 95.06 221 VAL A O 1
ATOM 1677 N N . ASN A 1 222 ? -6.369 -4.931 1.590 1.00 92.31 222 ASN A N 1
ATOM 1678 C CA . ASN A 1 222 ? -5.696 -5.990 2.350 1.00 92.31 222 ASN A CA 1
ATOM 1679 C C . ASN A 1 222 ? -4.312 -6.330 1.774 1.00 92.31 222 ASN A C 1
ATOM 1681 O O . ASN A 1 222 ? -3.369 -6.578 2.519 1.00 92.31 222 ASN A O 1
ATOM 1685 N N . ILE A 1 223 ? -4.188 -6.314 0.444 1.00 89.62 223 ILE A N 1
ATOM 1686 C CA . ILE A 1 223 ? -2.933 -6.617 -0.253 1.00 89.62 223 ILE A CA 1
ATOM 1687 C C . ILE A 1 223 ? -1.955 -5.444 -0.111 1.00 89.62 223 ILE A C 1
ATOM 1689 O O . ILE A 1 223 ? -0.767 -5.657 0.131 1.00 89.62 223 ILE A O 1
ATOM 1693 N N . LEU A 1 224 ? -2.452 -4.207 -0.223 1.00 93.56 224 LEU A N 1
ATOM 1694 C CA . LEU A 1 224 ? -1.649 -3.010 0.011 1.00 93.56 224 LEU A CA 1
ATOM 1695 C C . LEU A 1 224 ? -1.103 -2.993 1.441 1.00 93.56 224 LEU A C 1
ATOM 1697 O O . LEU A 1 224 ? 0.099 -2.836 1.613 1.00 93.56 224 LEU A O 1
ATOM 1701 N N . LEU A 1 225 ? -1.958 -3.204 2.445 1.00 92.19 225 LEU A N 1
ATOM 1702 C CA . LEU A 1 225 ? -1.567 -3.196 3.857 1.00 92.19 225 LEU A CA 1
ATOM 1703 C C . LEU A 1 225 ? -0.498 -4.242 4.156 1.00 92.19 225 LEU A C 1
ATOM 1705 O O . LEU A 1 225 ? 0.513 -3.902 4.756 1.00 92.19 225 LEU A O 1
ATOM 1709 N N . ALA A 1 226 ? -0.651 -5.465 3.644 1.00 89.38 226 ALA A N 1
ATOM 1710 C CA . ALA A 1 226 ? 0.370 -6.502 3.779 1.00 89.38 226 ALA A CA 1
ATOM 1711 C C . ALA A 1 226 ? 1.710 -6.118 3.119 1.00 89.38 226 ALA A C 1
ATOM 1713 O O . ALA A 1 226 ? 2.767 -6.545 3.573 1.00 89.38 226 ALA A O 1
ATOM 1714 N N . SER A 1 227 ? 1.677 -5.307 2.057 1.00 88.69 227 SER A N 1
ATOM 1715 C CA . SER A 1 227 ? 2.880 -4.847 1.350 1.00 88.69 227 SER A CA 1
ATOM 1716 C C . SER A 1 227 ? 3.616 -3.727 2.094 1.00 88.69 227 SER A C 1
ATOM 1718 O O . SER A 1 227 ? 4.823 -3.577 1.923 1.00 88.69 227 SER A O 1
ATOM 1720 N N . ILE A 1 228 ? 2.902 -2.941 2.907 1.00 89.25 228 ILE A N 1
ATOM 1721 C CA . ILE A 1 228 ? 3.444 -1.769 3.616 1.00 89.25 228 ILE A CA 1
ATOM 1722 C C . ILE A 1 228 ? 3.575 -1.969 5.129 1.00 89.25 228 ILE A C 1
ATOM 1724 O O . ILE A 1 228 ? 4.025 -1.061 5.825 1.00 89.25 228 ILE A O 1
ATOM 1728 N N . ASP A 1 229 ? 3.194 -3.138 5.648 1.00 81.44 229 ASP A N 1
ATOM 1729 C CA . ASP A 1 229 ? 3.188 -3.438 7.084 1.00 81.44 229 ASP A CA 1
ATOM 1730 C C . ASP A 1 229 ? 4.573 -3.216 7.719 1.00 81.44 229 ASP A C 1
ATOM 1732 O O . ASP A 1 229 ? 4.699 -2.578 8.763 1.00 81.44 229 ASP A O 1
ATOM 1736 N N . GLY A 1 230 ? 5.636 -3.598 6.999 1.00 81.38 230 GLY A N 1
ATOM 1737 C CA . GLY A 1 230 ? 7.028 -3.411 7.421 1.00 81.38 230 GLY A CA 1
ATOM 1738 C C . GLY A 1 230 ? 7.517 -1.957 7.489 1.00 81.38 230 GLY A C 1
ATOM 1739 O O . GLY A 1 230 ? 8.651 -1.721 7.896 1.00 81.38 230 GLY A O 1
ATOM 1740 N N . TRP A 1 231 ? 6.713 -0.959 7.103 1.00 86.69 231 TRP A N 1
ATOM 1741 C CA . TRP A 1 231 ? 7.084 0.455 7.257 1.00 86.69 231 TRP A CA 1
ATOM 1742 C C . TRP A 1 231 ? 6.924 0.975 8.685 1.00 86.69 231 TRP A C 1
ATOM 1744 O O . TRP A 1 231 ? 7.471 2.029 9.005 1.00 86.69 231 TRP A O 1
ATOM 1754 N N . GLN A 1 232 ? 6.188 0.267 9.543 1.00 71.88 232 GLN A N 1
ATOM 1755 C CA . GLN A 1 232 ? 5.968 0.690 10.928 1.00 71.88 232 GLN A CA 1
ATOM 1756 C C . GLN A 1 232 ? 7.254 0.616 11.771 1.00 71.88 232 GLN A C 1
ATOM 1758 O O . GLN A 1 232 ? 7.439 1.455 12.653 1.00 71.88 232 GLN A O 1
ATOM 1763 N N . ASP A 1 233 ? 8.156 -0.312 11.434 1.00 67.62 233 ASP A N 1
ATOM 1764 C CA . ASP A 1 233 ? 9.405 -0.591 12.161 1.00 67.62 233 ASP A CA 1
ATOM 1765 C C . ASP A 1 233 ? 10.628 0.179 11.628 1.00 67.62 233 ASP A C 1
ATOM 1767 O O . ASP A 1 233 ? 11.710 0.115 12.208 1.00 67.62 233 ASP A O 1
ATOM 1771 N N . ALA A 1 234 ? 10.492 0.883 10.501 1.00 57.56 234 ALA A N 1
ATOM 1772 C CA . ALA A 1 234 ? 11.612 1.500 9.784 1.00 57.56 234 ALA A CA 1
ATOM 1773 C C . ALA A 1 234 ? 12.005 2.912 10.288 1.00 57.56 234 ALA A C 1
ATOM 1775 O O . ALA A 1 234 ? 12.716 3.628 9.580 1.00 57.56 234 ALA A O 1
ATOM 1776 N N . GLU A 1 235 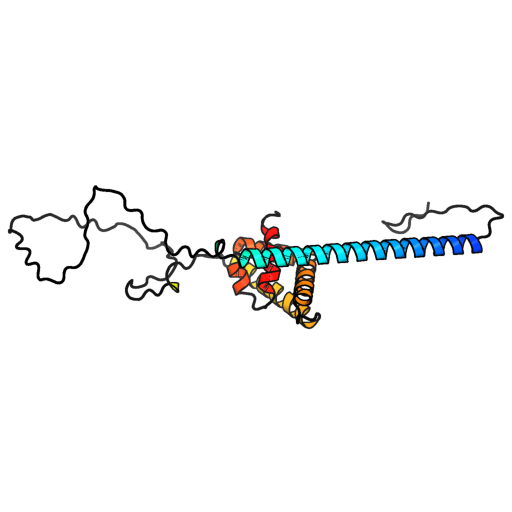? 11.563 3.312 11.486 1.00 46.62 235 GLU A N 1
ATOM 1777 C CA . GLU A 1 235 ? 11.857 4.607 12.137 1.00 46.62 235 GLU A CA 1
ATOM 1778 C C . GLU A 1 235 ? 12.368 4.445 13.570 1.00 46.62 235 GLU A C 1
ATOM 1780 O O . GLU A 1 235 ? 11.635 3.839 14.385 1.00 46.62 235 GLU A O 1
#